Protein AF-A0A2S8B3C6-F1 (afdb_monomer)

InterPro domains:
  IPR008523 Protein of unknown function DUF805 [PF05656] (27-213)
  IPR008523 Protein of unknown function DUF805 [PTHR34980] (26-214)

pLDDT: mean 90.85, std 10.23, range [53.75, 98.44]

Secondary structure (DSSP, 8-state):
---------GGG--HHHHHHHHHHTTT---S---HHHHHHHHHHHHHHHHHHHHHHHHHHHS--HHHHHH--TT-GGGHHHHHHHHHHHHHHHHHHHHHHHHHHHHHTHHHHHHHHHHTT--GGGGGHHHHHHHHHHHHHHHHHHHHHHHHHHHHHHHHHSSS--HHHHHHHHHHHHHTSPP-HHHHHHHHHHHHHHHHHHSPPPSS-BTTBSPP-

Radius of gyration: 23.92 Å; Cα contacts (8 Å, |Δi|>4): 206; chains: 1; bounding box: 62×37×68 Å

Nearest PDB structures (foldseek):
  7uwa-assembly1_h  TM=3.347E-01  e=1.971E+00  Citrus x limon
  7xgf-assembly2_D  TM=4.106E-01  e=6.290E+00  synthetic construct
  6r1j-assembly1_D-2  TM=1.714E-01  e=4.071E+00  Aeromonas hydrophila J-1

Organism: NCBI:txid2054227

Sequence (216 aa):
MKRDSGGRSMADVSMAQIARRGVGGLFDARGRDDRMQYWLFLILVFGPLVVLQFIIQFALTIPPLDLVMATRPGVPAAGAPFLQHQFRAMVTVTYASLGLHLLGALLLLTATARRLHDRGRGGWWALALPGAVFATGLGQARRMAEMAERMPQILAEIEKKVRPDFADLLSFPAKMQASAEPDWPSVLGGLILLWLVIELVRAGTAGPNRYGPPQR

Solvent-accessible surface area (backbone atoms only — not comparable to full-atom values): 11880 Å² total; per-residue (Å²): 137,83,81,83,78,76,70,76,58,82,84,72,71,51,67,67,55,42,48,49,50,48,64,74,24,52,86,48,49,76,39,48,36,53,64,66,56,44,53,53,41,47,46,67,53,44,50,60,50,51,54,51,46,52,52,50,40,54,68,50,58,56,76,56,68,67,54,58,67,55,47,44,92,90,48,84,79,33,52,56,66,48,50,54,48,46,39,52,27,52,30,52,42,38,48,52,46,36,53,51,52,41,53,44,34,56,65,38,31,22,54,43,10,9,37,31,28,27,58,74,42,68,39,74,63,28,60,51,51,38,55,18,51,46,32,33,33,52,46,53,28,47,54,42,42,54,50,46,70,47,40,67,59,53,52,54,55,51,67,71,38,92,70,77,51,72,66,56,64,68,43,42,66,57,53,57,52,72,72,49,75,85,59,57,61,24,53,53,14,48,52,51,48,53,52,48,51,54,62,60,71,48,80,61,56,82,62,66,54,100,49,44,62,64,75,129

Foldseek 3Di:
DDPPPPPPDPVVPDLVVLCCCLVVCLPPLFAADFLVSLVSNLCVLVVVLVVVLVVLLVVQQDDDPVLVVQPDPPDLVSCPVNVLSNLVSVLVSLVVNLVSQLVSLSSCLSVLLRLCVLAVHHSVLSVLRSQLSNLQSVVVSVLSVVCSVCVVVVSVVVVVPPDDDPVNVVCVVVVSVVPDDPSVSNVVSVVSVVVSVVSSNDGGDPAADPSGGDDD

Mean predicted aligned error: 5.33 Å

Structure (mmCIF, N/CA/C/O backbone):
data_AF-A0A2S8B3C6-F1
#
_entry.id   AF-A0A2S8B3C6-F1
#
loop_
_atom_site.group_PDB
_atom_site.id
_atom_site.type_symbol
_atom_site.label_atom_id
_atom_site.label_alt_id
_atom_site.label_comp_id
_atom_site.label_asym_id
_atom_site.label_entity_id
_atom_site.label_seq_id
_atom_site.pdbx_PDB_ins_code
_atom_site.Cartn_x
_atom_site.Cartn_y
_atom_site.Cartn_z
_atom_site.occupancy
_atom_site.B_iso_or_equiv
_atom_site.auth_seq_id
_atom_site.auth_comp_id
_atom_site.auth_asym_id
_atom_site.auth_atom_id
_atom_site.pdbx_PDB_model_num
ATOM 1 N N . MET A 1 1 ? -44.508 -0.988 26.282 1.00 58.31 1 MET A N 1
ATOM 2 C CA . MET A 1 1 ? -43.068 -0.642 26.238 1.00 58.31 1 MET A CA 1
ATOM 3 C C . MET A 1 1 ? -42.684 -0.389 24.777 1.00 58.31 1 MET A C 1
ATOM 5 O O . MET A 1 1 ? -42.503 -1.340 24.028 1.00 58.31 1 MET A O 1
ATOM 9 N N . LYS A 1 2 ? -42.698 0.873 24.328 1.00 53.75 2 LYS A N 1
ATOM 10 C CA . LYS A 1 2 ? -42.379 1.273 22.943 1.00 53.75 2 LYS A CA 1
ATOM 11 C C . LYS A 1 2 ? -40.853 1.327 22.808 1.00 53.75 2 LYS A C 1
ATOM 13 O O . LYS A 1 2 ? -40.218 2.089 23.528 1.00 53.75 2 LYS A O 1
ATOM 18 N N . ARG A 1 3 ? -40.257 0.493 21.951 1.00 59.34 3 ARG A N 1
ATOM 19 C CA . ARG A 1 3 ? -38.848 0.652 21.561 1.00 59.34 3 ARG A CA 1
ATOM 20 C C . ARG A 1 3 ? -38.792 1.813 20.576 1.00 59.34 3 ARG A C 1
ATOM 22 O O . ARG A 1 3 ? -39.168 1.631 19.424 1.00 59.34 3 ARG A O 1
ATOM 29 N N . ASP A 1 4 ? -38.336 2.975 21.030 1.00 58.75 4 ASP A N 1
ATOM 30 C CA . ASP A 1 4 ? -37.852 4.022 20.132 1.00 58.75 4 ASP A CA 1
ATOM 31 C C . ASP A 1 4 ? -36.613 3.485 19.412 1.00 58.75 4 ASP A C 1
ATOM 33 O O . ASP A 1 4 ? -35.477 3.612 19.869 1.00 58.75 4 ASP A O 1
ATOM 37 N N . SER A 1 5 ? -36.828 2.829 18.274 1.00 59.41 5 SER A N 1
ATOM 38 C CA . SER A 1 5 ? -35.786 2.603 17.282 1.00 59.41 5 SER A CA 1
ATOM 39 C C . SER A 1 5 ? -35.551 3.920 16.550 1.00 59.41 5 SER A C 1
ATOM 41 O O . SER A 1 5 ? -35.908 4.064 15.381 1.00 59.41 5 SER A O 1
ATOM 43 N N . GLY A 1 6 ? -34.988 4.901 17.259 1.00 56.88 6 GLY A N 1
ATOM 44 C CA . GLY A 1 6 ? -34.380 6.082 16.658 1.00 56.88 6 GLY A CA 1
ATOM 45 C C . GLY A 1 6 ? -33.169 5.629 15.853 1.00 56.88 6 GLY A C 1
ATOM 46 O O . GLY A 1 6 ? -32.035 5.712 16.319 1.00 56.88 6 GLY A O 1
ATOM 47 N N . GLY A 1 7 ? -33.421 5.041 14.684 1.00 62.22 7 GLY A N 1
ATOM 48 C CA . GLY A 1 7 ? -32.387 4.666 13.741 1.00 62.22 7 GLY A CA 1
ATOM 49 C C . GLY A 1 7 ? -31.686 5.943 13.320 1.00 62.22 7 GLY A C 1
ATOM 50 O O . GLY A 1 7 ? -32.270 6.746 12.597 1.00 62.22 7 GLY A O 1
ATOM 51 N N . ARG A 1 8 ? -30.457 6.151 13.806 1.00 59.25 8 ARG A N 1
ATOM 52 C CA . ARG A 1 8 ? -29.588 7.190 13.256 1.00 59.25 8 ARG A CA 1
ATOM 53 C C . ARG A 1 8 ? -29.516 6.962 11.758 1.00 59.25 8 ARG A C 1
ATOM 55 O O . ARG A 1 8 ? -29.134 5.880 11.306 1.00 59.25 8 ARG A O 1
ATOM 62 N N . SER A 1 9 ? -29.926 7.979 11.014 1.00 64.69 9 SER A N 1
ATOM 63 C CA . SER A 1 9 ? -29.720 8.004 9.580 1.00 64.69 9 SER A CA 1
ATOM 64 C C . SER A 1 9 ? -28.219 7.887 9.332 1.00 64.69 9 SER A C 1
ATOM 66 O O . SER A 1 9 ? -27.422 8.536 10.010 1.00 64.69 9 SER A O 1
ATOM 68 N N . MET A 1 10 ? -27.813 7.090 8.341 1.00 61.16 10 MET A N 1
ATOM 69 C CA . MET A 1 10 ? -26.418 7.072 7.879 1.00 61.16 10 MET A CA 1
ATOM 70 C C . MET A 1 10 ? -25.910 8.475 7.488 1.00 61.16 10 MET A C 1
ATOM 72 O O . MET A 1 10 ? -24.702 8.680 7.409 1.00 61.16 10 MET A O 1
ATOM 76 N N . ALA A 1 11 ? -26.812 9.446 7.302 1.00 61.88 11 ALA A N 1
ATOM 77 C CA . ALA A 1 11 ? -26.502 10.847 7.046 1.00 61.88 11 ALA A CA 1
ATOM 78 C C . ALA A 1 11 ? -25.787 11.579 8.203 1.00 61.88 11 ALA A C 1
ATOM 80 O O . ALA A 1 11 ? -25.167 12.607 7.950 1.00 61.88 11 ALA A O 1
ATOM 81 N N . ASP A 1 12 ? -25.811 11.062 9.439 1.00 72.00 12 ASP A N 1
ATOM 82 C CA . ASP A 1 12 ? -25.193 11.744 10.592 1.00 72.00 12 ASP A CA 1
ATOM 83 C C . ASP A 1 12 ? -23.684 11.464 10.739 1.00 72.00 12 ASP A C 1
ATOM 85 O O . ASP A 1 12 ? -23.021 11.992 11.638 1.00 72.00 12 ASP A O 1
ATOM 89 N N . VAL A 1 13 ? -23.105 10.628 9.868 1.00 78.06 13 VAL A N 1
ATOM 90 C CA . VAL A 1 13 ? -21.670 10.326 9.896 1.00 78.06 13 VAL A CA 1
ATOM 91 C C . VAL A 1 13 ? -20.880 11.524 9.365 1.00 78.06 13 VAL A C 1
ATOM 93 O O . VAL A 1 13 ? -20.651 11.686 8.168 1.00 78.06 13 VAL A O 1
ATOM 96 N N . SER A 1 14 ? -20.433 12.383 10.280 1.00 89.31 14 SER A N 1
ATOM 97 C CA . SER A 1 14 ? -19.607 13.539 9.940 1.00 89.31 14 SER A CA 1
ATOM 98 C C . SER A 1 14 ? -18.179 13.117 9.580 1.00 89.31 14 SER A C 1
ATOM 100 O O . SER A 1 14 ? -17.403 12.688 10.441 1.00 89.31 14 SER A O 1
ATOM 102 N N . MET A 1 15 ? -17.778 13.334 8.324 1.00 89.62 15 MET A N 1
ATOM 103 C CA . MET A 1 15 ? -16.387 13.151 7.876 1.00 89.62 15 MET A CA 1
ATOM 104 C C . MET A 1 15 ? -15.385 13.945 8.728 1.00 89.62 15 MET A C 1
ATOM 106 O O . MET A 1 15 ? -14.280 13.473 8.986 1.00 89.62 15 MET A O 1
ATOM 110 N N . ALA A 1 16 ? -15.781 15.111 9.251 1.00 90.00 16 ALA A N 1
ATOM 111 C CA . ALA A 1 16 ? -14.946 15.913 10.143 1.00 90.00 16 ALA A CA 1
ATOM 112 C C . ALA A 1 16 ? -14.717 15.245 11.511 1.00 90.00 16 ALA A C 1
ATOM 114 O O . ALA A 1 16 ? -13.675 15.445 12.135 1.00 90.00 16 ALA A O 1
ATOM 115 N N . GLN A 1 17 ? -15.671 14.456 12.012 1.00 90.88 17 GLN A N 1
ATOM 116 C CA . GLN A 1 17 ? -15.476 13.664 13.228 1.00 90.88 17 GLN A CA 1
ATOM 117 C C . GLN A 1 17 ? -14.515 12.500 12.976 1.00 90.88 17 GLN A C 1
ATOM 119 O O . GLN A 1 17 ? -13.614 12.286 13.784 1.00 90.88 17 GLN A O 1
ATOM 124 N N . ILE A 1 18 ? -14.664 11.799 11.847 1.00 92.56 18 ILE A N 1
ATOM 125 C CA . ILE A 1 18 ? -13.766 10.703 11.452 1.00 92.56 18 ILE A CA 1
ATOM 126 C C . ILE A 1 18 ? -12.341 11.219 11.271 1.00 92.56 18 ILE A C 1
ATOM 128 O O . ILE A 1 18 ? -11.414 10.645 11.833 1.00 92.56 18 ILE A O 1
ATOM 132 N N . ALA A 1 19 ? -12.166 12.340 10.567 1.00 92.25 19 ALA A N 1
ATOM 133 C CA . ALA A 1 19 ? -10.861 12.962 10.377 1.00 92.25 19 ALA A CA 1
ATOM 134 C C . ALA A 1 19 ? -10.240 13.400 11.711 1.00 92.25 19 ALA A C 1
ATOM 136 O O . ALA A 1 19 ? -9.102 13.041 11.994 1.00 92.25 19 ALA A O 1
ATOM 137 N N . ARG A 1 20 ? -10.986 14.104 12.577 1.00 93.38 20 ARG A N 1
ATOM 138 C CA . ARG A 1 20 ? -10.479 14.524 13.897 1.00 93.38 20 ARG A CA 1
ATOM 139 C C . ARG A 1 20 ? -10.099 13.341 14.778 1.00 93.38 20 ARG A C 1
ATOM 141 O O . ARG A 1 20 ? -9.053 13.376 15.415 1.00 93.38 20 ARG A O 1
ATOM 148 N N . ARG A 1 21 ? -10.927 12.295 14.812 1.00 91.38 21 ARG A N 1
ATOM 149 C CA . ARG A 1 21 ? -10.667 11.092 15.610 1.00 91.38 21 ARG A CA 1
ATOM 150 C C . ARG A 1 21 ? -9.495 10.287 15.059 1.00 91.38 21 ARG A C 1
ATOM 152 O O . ARG A 1 21 ? -8.661 9.828 15.828 1.00 91.38 21 ARG A O 1
ATOM 159 N N . GLY A 1 22 ? -9.430 10.123 13.744 1.00 90.25 22 GLY A N 1
ATOM 160 C CA . GLY A 1 22 ? -8.365 9.396 13.073 1.00 90.25 22 GLY A CA 1
ATOM 161 C C . GLY A 1 22 ? -7.022 10.111 13.192 1.00 90.25 22 GLY A C 1
ATOM 162 O O . GLY A 1 22 ? -6.090 9.555 13.761 1.00 90.25 22 GLY A O 1
ATOM 163 N N . VAL A 1 23 ? -6.955 11.368 12.741 1.00 91.94 23 VAL A N 1
ATOM 164 C CA . VAL A 1 23 ? -5.733 12.190 12.746 1.00 91.94 23 VAL A CA 1
ATOM 165 C C . VAL A 1 23 ? -5.317 12.569 14.169 1.00 91.94 23 VAL A C 1
ATOM 167 O O . VAL A 1 23 ? -4.166 12.375 14.548 1.00 91.94 23 VAL A O 1
ATOM 170 N N . GLY A 1 24 ? -6.248 13.050 14.998 1.00 91.06 24 GLY A N 1
ATOM 171 C CA . GLY A 1 24 ? -5.964 13.389 16.398 1.00 91.06 24 GLY A CA 1
ATOM 172 C C . GLY A 1 24 ? -5.647 12.164 17.261 1.00 91.06 24 GLY A C 1
ATOM 173 O O . GLY A 1 24 ? -4.944 12.276 18.260 1.00 91.06 24 GLY A O 1
ATOM 174 N N . GLY A 1 25 ? -6.125 10.985 16.856 1.00 91.31 25 GLY A N 1
ATOM 175 C CA . GLY A 1 25 ? -5.867 9.704 17.505 1.00 91.31 25 GLY A CA 1
ATOM 176 C C . GLY A 1 25 ? -4.740 8.889 16.868 1.00 91.31 25 GLY A C 1
ATOM 177 O O . GLY A 1 25 ? -4.653 7.691 17.147 1.00 91.31 25 GLY A O 1
ATOM 178 N N . LEU A 1 26 ? -3.884 9.475 16.020 1.00 93.69 26 LEU A N 1
ATOM 179 C CA . LEU A 1 26 ? -2.771 8.754 15.376 1.00 93.69 26 LEU A CA 1
ATOM 180 C C . LEU A 1 26 ? -1.798 8.121 16.375 1.00 93.69 26 LEU A C 1
ATOM 182 O O . LEU A 1 26 ? -1.159 7.130 16.048 1.00 93.69 26 LEU A O 1
ATOM 186 N N . PHE A 1 27 ? -1.733 8.646 17.599 1.00 95.94 27 PHE A N 1
ATOM 187 C CA . PHE A 1 27 ? -0.874 8.136 18.671 1.00 95.94 27 PHE A CA 1
ATOM 188 C C . PHE A 1 27 ? -1.657 7.624 19.888 1.00 95.94 27 PHE A C 1
ATOM 190 O O . PHE A 1 27 ? -1.055 7.201 20.871 1.00 95.94 27 PHE A O 1
ATOM 197 N N . ASP A 1 28 ? -2.993 7.621 19.826 1.00 96.69 28 ASP A N 1
ATOM 198 C CA . ASP A 1 28 ? -3.846 7.113 20.901 1.00 96.69 28 ASP A CA 1
ATOM 199 C C . ASP A 1 28 ? -4.582 5.840 20.468 1.00 96.69 28 ASP A C 1
ATOM 201 O O . ASP A 1 28 ? -5.599 5.870 19.772 1.00 96.69 28 ASP A O 1
ATOM 205 N N . ALA A 1 29 ? -4.068 4.689 20.898 1.00 96.69 29 ALA A N 1
ATOM 206 C CA . ALA A 1 29 ? -4.686 3.391 20.639 1.00 96.69 29 ALA A CA 1
ATOM 207 C C . ALA A 1 29 ? -5.847 3.060 21.601 1.00 96.69 29 ALA A C 1
ATOM 209 O O . ALA A 1 29 ? -6.423 1.974 21.505 1.00 96.69 29 ALA A O 1
ATOM 210 N N . ARG A 1 30 ? -6.188 3.934 22.559 1.00 96.25 30 ARG A N 1
ATOM 211 C CA . ARG A 1 30 ? -7.231 3.655 23.556 1.00 96.25 30 ARG A CA 1
ATOM 212 C C . ARG A 1 30 ? -8.627 3.705 22.937 1.00 96.25 30 ARG A C 1
ATOM 214 O O . ARG A 1 30 ? -8.908 4.435 21.988 1.00 96.25 30 ARG A O 1
ATOM 221 N N . GLY A 1 31 ? -9.534 2.929 23.522 1.00 95.56 31 GLY A N 1
ATOM 222 C CA . GLY A 1 31 ? -10.921 2.847 23.080 1.00 95.56 31 GLY A CA 1
ATOM 223 C C . GLY A 1 31 ? -11.133 1.886 21.912 1.00 95.56 31 GLY A C 1
ATOM 224 O O . GLY A 1 31 ? -10.340 0.974 21.667 1.00 95.56 31 GLY A O 1
ATOM 225 N N . ARG A 1 32 ? -12.259 2.086 21.226 1.00 96.38 32 ARG A N 1
ATOM 226 C CA . ARG A 1 32 ? -12.795 1.218 20.172 1.00 96.38 32 ARG A CA 1
ATOM 227 C C . ARG A 1 32 ? -13.180 2.070 18.971 1.00 96.38 32 ARG A C 1
ATOM 229 O O . ARG A 1 32 ? -13.630 3.193 19.178 1.00 96.38 32 ARG A O 1
ATOM 236 N N . ASP A 1 33 ? -13.038 1.519 17.772 1.00 96.19 33 ASP A N 1
ATOM 237 C CA . ASP A 1 33 ? -13.606 2.081 16.542 1.00 96.19 33 ASP A CA 1
ATOM 238 C C . ASP A 1 33 ? -14.565 1.044 15.946 1.00 96.19 33 ASP A C 1
ATOM 240 O O . ASP A 1 33 ? -14.223 -0.141 15.808 1.00 96.19 33 ASP A O 1
ATOM 244 N N . ASP A 1 34 ? -15.782 1.476 15.613 1.00 94.69 34 ASP A N 1
ATOM 245 C CA . ASP A 1 34 ? -16.716 0.617 14.895 1.00 94.69 34 ASP A CA 1
ATOM 246 C C . ASP A 1 34 ? -16.246 0.381 13.447 1.00 94.69 34 ASP A C 1
ATOM 248 O O . ASP A 1 34 ? -15.271 0.963 12.960 1.00 94.69 34 ASP A O 1
ATOM 252 N N . ARG A 1 35 ? -16.927 -0.530 12.749 1.00 95.56 35 ARG A N 1
ATOM 253 C CA . ARG A 1 35 ? -16.559 -0.914 11.385 1.00 95.56 35 ARG A CA 1
ATOM 254 C C . ARG A 1 35 ? -16.625 0.278 10.425 1.00 95.56 35 ARG A C 1
ATOM 256 O O . ARG A 1 35 ? -15.717 0.443 9.621 1.00 95.56 35 ARG A O 1
ATOM 263 N N . MET A 1 36 ? -17.682 1.082 10.490 1.00 94.81 36 MET A N 1
ATOM 264 C CA . MET A 1 36 ? -17.893 2.192 9.561 1.00 94.81 36 MET A CA 1
ATOM 265 C C . MET A 1 36 ? -16.831 3.276 9.760 1.00 94.81 36 MET A C 1
ATOM 267 O O . MET A 1 36 ? -16.201 3.698 8.794 1.00 94.81 36 MET A O 1
ATOM 271 N N . GLN A 1 37 ? -16.575 3.665 11.012 1.00 94.38 37 GLN A N 1
ATOM 272 C CA . GLN A 1 37 ? -15.528 4.629 11.358 1.00 94.38 37 GLN A CA 1
ATOM 273 C C . GLN A 1 37 ? -14.153 4.182 10.850 1.00 94.38 37 GLN A C 1
ATOM 275 O O . GLN A 1 37 ? -13.438 4.975 10.237 1.00 94.38 37 GLN A O 1
ATOM 280 N N . TYR A 1 38 ? -13.806 2.908 11.066 1.00 96.62 38 TYR A N 1
ATOM 281 C CA . TYR A 1 38 ? -12.543 2.342 10.601 1.00 96.62 38 TYR A CA 1
ATOM 282 C C . TYR A 1 38 ? -12.410 2.400 9.075 1.00 96.62 38 TYR A C 1
ATOM 284 O O . TYR A 1 38 ? -11.411 2.915 8.580 1.00 96.62 38 TYR A O 1
ATOM 292 N N . TRP A 1 39 ? -13.406 1.919 8.320 1.00 97.38 39 TRP A N 1
ATOM 293 C CA . TRP A 1 39 ? -13.325 1.887 6.853 1.00 97.38 39 TRP A CA 1
ATOM 294 C C . TRP A 1 39 ? -13.341 3.278 6.224 1.00 97.38 39 TRP A C 1
ATOM 296 O O . TRP A 1 39 ? -12.624 3.509 5.255 1.00 97.38 39 TRP A O 1
ATOM 306 N N . LEU A 1 40 ? -14.097 4.225 6.784 1.00 96.38 40 LEU A N 1
ATOM 307 C CA . LEU A 1 40 ? -14.074 5.606 6.303 1.00 96.38 40 LEU A CA 1
ATOM 308 C C . LEU A 1 40 ? -12.727 6.278 6.581 1.00 96.38 40 LEU A C 1
ATOM 310 O O . LEU A 1 40 ? -12.219 6.994 5.721 1.00 96.38 40 LEU A O 1
ATOM 314 N N . PHE A 1 41 ? -12.110 6.012 7.737 1.00 96.62 41 PHE A N 1
ATOM 315 C CA . PHE A 1 41 ? -10.753 6.486 8.001 1.00 96.62 41 PHE A CA 1
ATOM 316 C C . PHE A 1 41 ? -9.718 5.802 7.096 1.00 96.62 41 PHE A C 1
ATOM 318 O O . PHE A 1 41 ? -8.824 6.469 6.582 1.00 96.62 41 PHE A O 1
ATOM 325 N N . LEU A 1 42 ? -9.872 4.502 6.827 1.00 97.25 42 LEU A N 1
ATOM 326 C CA . LEU A 1 42 ? -9.042 3.773 5.869 1.00 97.25 42 LEU A CA 1
ATOM 327 C C . LEU A 1 42 ? -9.107 4.410 4.481 1.00 97.25 42 LEU A C 1
ATOM 329 O O . LEU A 1 42 ? -8.061 4.659 3.894 1.00 97.25 42 LEU A O 1
ATOM 333 N N . ILE A 1 43 ? -10.303 4.727 3.980 1.00 97.69 43 ILE A N 1
ATOM 334 C CA . ILE A 1 43 ? -10.484 5.417 2.694 1.00 97.69 43 ILE A CA 1
ATOM 335 C C . ILE A 1 43 ? -9.870 6.820 2.733 1.00 97.69 43 ILE A C 1
ATOM 337 O O . ILE A 1 43 ? -9.215 7.219 1.775 1.00 97.69 43 ILE A O 1
ATOM 341 N N . LEU A 1 44 ? -10.033 7.556 3.836 1.00 97.06 44 LEU A N 1
ATOM 342 C CA . LEU A 1 44 ? -9.443 8.887 3.998 1.00 97.06 44 LEU A CA 1
ATOM 343 C C . LEU A 1 44 ? -7.906 8.859 3.927 1.00 97.06 44 LEU A C 1
ATOM 345 O O . LEU A 1 44 ? -7.309 9.797 3.408 1.00 97.06 44 LEU A O 1
ATOM 349 N N . VAL A 1 45 ? -7.273 7.793 4.425 1.00 96.50 45 VAL A N 1
ATOM 350 C CA . VAL A 1 45 ? -5.815 7.606 4.371 1.00 96.50 45 VAL A CA 1
ATOM 351 C C . VAL A 1 45 ? -5.371 7.053 3.015 1.00 96.50 45 VAL A C 1
ATOM 353 O O . VAL A 1 45 ? -4.510 7.638 2.364 1.00 96.50 45 VAL A O 1
ATOM 356 N N . PHE A 1 46 ? -5.948 5.937 2.563 1.00 96.19 46 PHE A N 1
ATOM 357 C CA . PHE A 1 46 ? -5.503 5.255 1.346 1.00 96.19 46 PHE A CA 1
ATOM 358 C C . PHE A 1 46 ? -5.957 5.940 0.060 1.00 96.19 46 PHE A C 1
ATOM 360 O O . PHE A 1 46 ? -5.234 5.872 -0.924 1.00 96.19 46 PHE A O 1
ATOM 367 N N . GLY A 1 47 ? -7.102 6.623 0.042 1.00 97.00 47 GLY A N 1
ATOM 368 C CA . GLY A 1 47 ? -7.609 7.308 -1.151 1.00 97.00 47 GLY A CA 1
ATOM 369 C C . GLY A 1 47 ? -6.589 8.291 -1.742 1.00 97.00 47 GLY A C 1
ATOM 370 O O . GLY A 1 47 ? -6.187 8.120 -2.894 1.00 97.00 47 GLY A O 1
ATOM 371 N N . PRO A 1 48 ? -6.090 9.268 -0.962 1.00 98.00 48 PRO A N 1
ATOM 372 C CA . PRO A 1 48 ? -5.041 10.179 -1.419 1.00 98.00 48 PRO A CA 1
ATOM 373 C C . PRO A 1 48 ? -3.728 9.475 -1.786 1.00 98.00 48 PRO A C 1
ATOM 375 O O . PRO A 1 48 ? -3.091 9.850 -2.769 1.00 98.00 48 PRO A O 1
ATOM 378 N N . LEU A 1 49 ? -3.327 8.439 -1.037 1.00 97.62 49 LEU A N 1
ATOM 379 C CA . LEU A 1 49 ? -2.102 7.681 -1.325 1.00 97.62 49 LEU A CA 1
ATOM 380 C C . LEU A 1 49 ? -2.193 6.910 -2.648 1.00 97.62 49 LEU A C 1
ATOM 382 O O . LEU A 1 49 ? -1.219 6.876 -3.394 1.00 97.62 49 LEU A O 1
ATOM 386 N N . VAL A 1 50 ? -3.359 6.347 -2.973 1.00 97.12 50 VAL A N 1
ATOM 387 C CA . VAL A 1 50 ? -3.623 5.677 -4.255 1.00 97.12 50 VAL A CA 1
ATOM 388 C C . VAL A 1 50 ? -3.561 6.680 -5.408 1.00 97.12 50 VAL A C 1
ATOM 390 O O . VAL A 1 50 ? -2.931 6.400 -6.425 1.00 97.12 50 VAL A O 1
ATOM 393 N N . VAL A 1 51 ? -4.143 7.875 -5.250 1.00 98.25 51 VAL A N 1
ATOM 394 C CA . VAL A 1 51 ? -4.031 8.946 -6.259 1.00 98.25 51 VAL A CA 1
ATOM 395 C C . VAL A 1 51 ? -2.569 9.340 -6.474 1.00 98.25 51 VAL A C 1
ATOM 397 O O . VAL A 1 51 ? -2.110 9.413 -7.613 1.00 98.25 51 VAL A O 1
ATOM 400 N N . LEU A 1 52 ? -1.812 9.535 -5.392 1.00 98.25 52 LEU A N 1
ATOM 401 C CA . LEU A 1 52 ? -0.385 9.843 -5.467 1.00 98.25 52 LEU A CA 1
ATOM 402 C C . LEU A 1 52 ? 0.410 8.721 -6.154 1.00 98.25 52 LEU A C 1
ATOM 404 O O . LEU A 1 52 ? 1.273 9.001 -6.984 1.00 98.25 52 LEU A O 1
ATOM 408 N N . GLN A 1 53 ? 0.095 7.458 -5.862 1.00 97.75 53 GLN A N 1
ATOM 409 C CA . GLN A 1 53 ? 0.707 6.309 -6.524 1.00 97.75 53 GLN A CA 1
ATOM 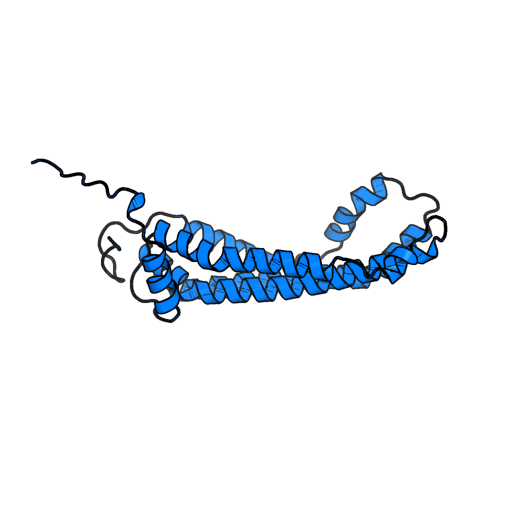410 C C . GLN A 1 53 ? 0.461 6.330 -8.039 1.00 97.75 53 GLN A C 1
ATOM 412 O O . GLN A 1 53 ? 1.405 6.115 -8.798 1.00 97.75 53 GLN A O 1
ATOM 417 N N . PHE A 1 54 ? -0.764 6.622 -8.492 1.00 97.69 54 PHE A N 1
ATOM 418 C CA . PHE A 1 54 ? -1.065 6.737 -9.924 1.00 97.69 54 PHE A CA 1
ATOM 419 C C . PHE A 1 54 ? -0.278 7.863 -10.597 1.00 97.69 54 PHE A C 1
ATOM 421 O O . PHE A 1 54 ? 0.218 7.676 -11.707 1.00 97.69 54 PHE A O 1
ATOM 428 N N . ILE A 1 55 ? -0.111 9.004 -9.921 1.00 98.19 55 ILE A N 1
ATOM 429 C CA . ILE A 1 55 ? 0.701 10.120 -10.426 1.00 98.19 55 ILE A CA 1
ATOM 430 C C . ILE A 1 55 ? 2.163 9.689 -10.586 1.00 98.19 55 ILE A C 1
ATOM 432 O O . ILE A 1 55 ? 2.749 9.913 -11.643 1.00 98.19 55 ILE A O 1
ATOM 436 N N . ILE A 1 56 ? 2.743 9.039 -9.570 1.00 97.88 56 ILE A N 1
ATOM 437 C CA . ILE A 1 56 ? 4.124 8.534 -9.620 1.00 97.88 56 ILE A CA 1
ATOM 438 C C . ILE A 1 56 ? 4.285 7.514 -10.746 1.00 97.88 56 ILE A C 1
ATOM 440 O O . ILE A 1 56 ? 5.246 7.591 -11.507 1.00 97.88 56 ILE A O 1
ATOM 444 N N . GLN A 1 57 ? 3.345 6.575 -10.870 1.00 96.88 57 GLN A N 1
ATOM 445 C CA . GLN A 1 57 ? 3.366 5.579 -11.934 1.00 96.88 57 GLN A CA 1
ATOM 446 C C . GLN A 1 57 ? 3.361 6.258 -13.303 1.00 96.88 57 GLN A C 1
ATOM 448 O O . GLN A 1 57 ? 4.274 6.025 -14.084 1.00 96.88 57 GLN A O 1
ATOM 453 N N . PHE A 1 58 ? 2.400 7.147 -13.558 1.00 96.56 58 PHE A N 1
ATOM 454 C CA . PHE A 1 58 ? 2.293 7.864 -14.826 1.00 96.56 58 PHE A CA 1
ATOM 455 C C . PHE A 1 58 ? 3.561 8.667 -15.144 1.00 96.56 58 PHE A C 1
ATOM 457 O O . PHE A 1 58 ? 4.104 8.547 -16.239 1.00 96.56 58 PHE A O 1
ATOM 464 N N . ALA A 1 59 ? 4.073 9.427 -14.173 1.00 96.81 59 ALA A N 1
ATOM 465 C CA . ALA A 1 59 ? 5.258 10.262 -14.347 1.00 96.81 59 ALA A CA 1
ATOM 466 C C . ALA A 1 59 ? 6.526 9.455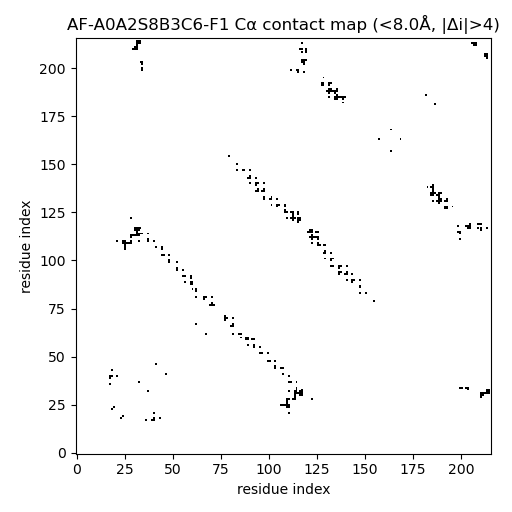 -14.663 1.00 96.81 59 ALA A C 1
ATOM 468 O O . ALA A 1 59 ? 7.370 9.926 -15.419 1.00 96.81 59 ALA A O 1
ATOM 469 N N . LEU A 1 60 ? 6.669 8.258 -14.089 1.00 96.00 60 LEU A N 1
ATOM 470 C CA . LEU A 1 60 ? 7.863 7.433 -14.266 1.00 96.00 60 LEU A CA 1
ATOM 471 C C . LEU A 1 60 ? 7.779 6.505 -15.477 1.00 96.00 60 LEU A C 1
ATOM 473 O O . LEU A 1 60 ? 8.815 6.167 -16.035 1.00 96.00 60 LEU A O 1
ATOM 477 N N . THR A 1 61 ? 6.580 6.076 -15.882 1.00 93.00 61 THR A N 1
ATOM 478 C CA . THR A 1 61 ? 6.418 5.143 -17.010 1.00 93.00 61 THR A CA 1
ATOM 479 C C . THR A 1 61 ? 6.369 5.829 -18.368 1.00 93.00 61 THR A C 1
ATOM 481 O O . THR A 1 61 ? 6.494 5.145 -19.380 1.00 93.00 61 THR A O 1
ATOM 484 N N . ILE A 1 62 ? 6.160 7.151 -18.417 1.00 94.25 62 ILE A N 1
ATOM 485 C CA . ILE A 1 62 ? 6.216 7.887 -19.681 1.00 94.25 62 ILE A CA 1
ATOM 486 C C . ILE A 1 62 ? 7.675 7.961 -20.139 1.00 94.25 62 ILE A C 1
ATOM 488 O O . ILE A 1 62 ? 8.486 8.616 -19.482 1.00 94.25 62 ILE A O 1
ATOM 492 N N . PRO A 1 63 ? 8.012 7.329 -21.275 1.00 92.25 63 PRO A N 1
ATOM 493 C CA . PRO A 1 63 ? 9.350 7.408 -21.825 1.00 92.25 63 PRO A CA 1
ATOM 494 C C . PRO A 1 63 ? 9.632 8.841 -22.295 1.00 92.25 63 PRO A C 1
ATOM 496 O O . PRO A 1 63 ? 8.733 9.511 -22.817 1.00 92.25 63 PRO A O 1
ATOM 499 N N . PRO A 1 64 ? 10.875 9.325 -22.156 1.00 94.00 64 PRO A N 1
ATOM 500 C CA . PRO A 1 64 ? 11.240 10.633 -22.668 1.00 94.00 64 PRO A CA 1
ATOM 501 C C . PRO A 1 64 ? 11.165 10.649 -24.208 1.00 94.00 64 PRO A C 1
ATOM 503 O O . PRO A 1 64 ? 11.295 9.620 -24.880 1.00 94.00 64 PRO A O 1
ATOM 506 N N . LEU A 1 65 ? 10.870 11.826 -24.775 1.00 92.06 65 LEU A N 1
ATOM 507 C CA . LEU A 1 65 ? 10.524 11.982 -26.195 1.00 92.06 65 LEU A CA 1
ATOM 508 C C . LEU A 1 65 ? 11.657 11.551 -27.136 1.00 92.06 65 LEU A C 1
ATOM 510 O O . LEU A 1 65 ? 11.396 11.028 -28.213 1.00 92.06 65 LEU A O 1
ATOM 514 N N . ASP A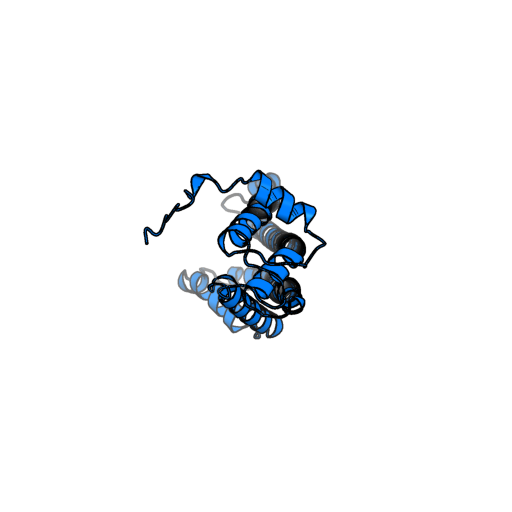 1 66 ? 12.905 11.747 -26.730 1.00 91.38 66 ASP A N 1
ATOM 515 C CA . ASP A 1 66 ? 14.098 11.293 -27.444 1.00 91.38 66 ASP A CA 1
ATOM 516 C C . ASP A 1 66 ? 14.121 9.767 -27.615 1.00 91.38 66 ASP A C 1
ATOM 518 O O . ASP A 1 66 ? 14.364 9.277 -28.717 1.00 91.38 66 ASP A O 1
ATOM 522 N N . LEU A 1 67 ? 13.780 9.021 -26.562 1.00 89.81 67 LEU A N 1
ATOM 523 C CA . LEU A 1 67 ? 13.699 7.562 -26.572 1.00 89.81 67 LEU A CA 1
ATOM 524 C C . LEU A 1 67 ? 12.588 7.073 -27.508 1.00 89.81 67 LEU A C 1
ATOM 526 O O . LEU A 1 67 ? 12.789 6.140 -28.284 1.00 89.81 67 LEU A O 1
ATOM 530 N N . VAL A 1 68 ? 11.432 7.744 -27.484 1.00 89.81 68 VAL A N 1
ATOM 531 C CA . VAL A 1 68 ? 10.320 7.465 -28.407 1.00 89.81 68 VAL A CA 1
ATOM 532 C C . VAL A 1 68 ? 10.746 7.738 -29.852 1.00 89.81 68 VAL A C 1
ATOM 534 O O . VAL A 1 68 ? 10.557 6.905 -30.737 1.00 89.81 68 VAL A O 1
ATOM 537 N N . MET A 1 69 ? 11.379 8.882 -30.106 1.00 88.06 69 MET A N 1
ATOM 538 C CA . MET A 1 69 ? 11.848 9.262 -31.442 1.00 88.06 69 MET A CA 1
ATOM 539 C C . MET A 1 69 ? 12.984 8.377 -31.956 1.00 88.06 69 MET A C 1
ATOM 541 O O . MET A 1 69 ? 13.145 8.268 -33.173 1.00 88.06 69 MET A O 1
ATOM 545 N N . ALA A 1 70 ? 13.748 7.747 -31.061 1.00 85.81 70 ALA A N 1
ATOM 546 C CA . ALA A 1 70 ? 14.757 6.757 -31.407 1.00 85.81 70 ALA A CA 1
ATOM 547 C C . ALA A 1 70 ? 14.127 5.430 -31.863 1.00 85.81 70 ALA A C 1
ATOM 549 O O . ALA A 1 70 ? 14.662 4.799 -32.771 1.00 85.81 70 ALA A O 1
ATOM 550 N N . THR A 1 71 ? 12.962 5.041 -31.325 1.00 83.56 71 THR A N 1
ATOM 551 C CA . THR A 1 71 ? 12.224 3.800 -31.665 1.00 83.56 71 THR A CA 1
ATOM 552 C C . THR A 1 71 ? 11.504 3.815 -33.024 1.00 83.56 71 THR A C 1
ATOM 554 O O . THR A 1 71 ? 10.382 3.325 -33.155 1.00 83.56 71 THR A O 1
ATOM 557 N N . ARG A 1 72 ? 12.124 4.370 -34.073 1.00 78.94 72 ARG A N 1
ATOM 558 C CA . ARG A 1 72 ? 11.503 4.426 -35.407 1.00 78.94 72 ARG A CA 1
ATOM 559 C C . ARG A 1 72 ? 11.295 3.021 -35.993 1.00 78.94 72 ARG A C 1
ATOM 561 O O . ARG A 1 72 ? 12.181 2.170 -35.863 1.00 78.94 72 ARG A O 1
ATOM 568 N N . PRO A 1 73 ? 10.171 2.783 -36.695 1.00 72.75 73 PRO A N 1
ATOM 569 C CA . PRO A 1 73 ? 9.946 1.534 -37.416 1.00 72.75 73 PRO A CA 1
ATOM 570 C C . PRO A 1 73 ? 11.112 1.235 -38.370 1.00 72.75 73 PRO A C 1
ATOM 572 O O . PRO A 1 73 ? 11.513 2.103 -39.143 1.00 72.75 73 PRO A O 1
ATOM 575 N N . GLY A 1 74 ? 11.651 0.013 -38.321 1.00 70.44 74 GLY A N 1
ATOM 576 C CA . GLY A 1 74 ? 12.708 -0.448 -39.234 1.00 70.44 74 GLY A CA 1
ATOM 577 C C . GLY A 1 74 ? 14.135 -0.455 -38.674 1.00 70.44 74 GLY A C 1
ATOM 578 O O . GLY A 1 74 ? 15.036 -0.902 -39.377 1.00 70.44 74 GLY A O 1
ATOM 579 N N . VAL A 1 75 ? 14.355 -0.032 -37.421 1.00 70.12 75 VAL A N 1
ATOM 580 C CA . VAL A 1 75 ? 15.657 -0.160 -36.737 1.00 70.12 75 VAL A CA 1
ATOM 581 C C . VAL A 1 75 ? 15.523 -1.136 -35.557 1.00 70.12 75 VAL A C 1
ATOM 583 O O . VAL A 1 75 ? 15.098 -0.725 -34.477 1.00 70.12 75 VAL A O 1
ATOM 586 N N . PRO A 1 76 ? 15.880 -2.426 -35.722 1.00 61.81 76 PRO A N 1
ATOM 587 C CA . PRO A 1 76 ? 15.713 -3.454 -34.685 1.00 61.81 76 PRO A CA 1
ATOM 588 C C . PRO A 1 76 ? 16.388 -3.103 -33.349 1.00 61.81 76 PRO A C 1
ATOM 590 O O . PRO A 1 76 ? 15.850 -3.385 -32.282 1.00 61.81 76 PRO A O 1
ATOM 593 N N . ALA A 1 77 ? 17.530 -2.410 -33.403 1.00 65.94 77 ALA A N 1
ATOM 594 C CA . ALA A 1 77 ? 18.319 -2.030 -32.231 1.00 65.94 77 ALA A CA 1
ATOM 595 C C . ALA A 1 77 ? 17.686 -0.916 -31.370 1.00 65.94 77 ALA A C 1
ATOM 597 O O . ALA A 1 77 ? 18.122 -0.686 -30.242 1.00 65.94 77 ALA A O 1
ATOM 598 N N . ALA A 1 78 ? 16.659 -0.218 -31.863 1.00 69.88 78 ALA A N 1
ATOM 599 C CA . ALA A 1 78 ? 16.100 0.934 -31.164 1.00 69.88 78 ALA A CA 1
ATOM 600 C C . ALA A 1 78 ? 15.163 0.571 -29.996 1.00 69.88 78 ALA A C 1
ATOM 602 O O . ALA A 1 78 ? 14.914 1.406 -29.128 1.00 69.88 78 ALA A O 1
ATOM 603 N N . GLY A 1 79 ? 14.655 -0.666 -29.938 1.00 81.44 79 GLY A N 1
ATOM 604 C CA . GLY A 1 79 ? 13.708 -1.097 -28.902 1.00 81.44 79 GLY A CA 1
ATOM 605 C C . GLY A 1 79 ? 14.339 -1.406 -27.539 1.00 81.44 79 GLY A C 1
ATOM 606 O O . GLY A 1 79 ? 13.667 -1.296 -26.513 1.00 81.44 79 GLY A O 1
ATOM 607 N N . ALA A 1 80 ? 15.625 -1.768 -27.494 1.00 84.75 80 ALA A N 1
ATOM 608 C CA . ALA A 1 80 ? 16.270 -2.200 -26.252 1.00 84.75 80 ALA A CA 1
ATOM 609 C C . ALA A 1 80 ? 16.392 -1.077 -25.197 1.00 84.75 80 ALA A C 1
ATOM 611 O O . ALA A 1 80 ? 15.973 -1.308 -24.059 1.00 84.75 80 ALA A O 1
ATOM 612 N N . PRO A 1 81 ? 16.851 0.150 -25.533 1.00 87.94 81 PRO A N 1
ATOM 613 C CA . PRO A 1 81 ? 16.873 1.265 -24.579 1.00 87.94 81 PRO A CA 1
ATOM 614 C C . PRO A 1 81 ? 15.479 1.632 -24.056 1.00 87.94 81 PRO A C 1
ATOM 616 O O . PRO A 1 81 ? 15.319 1.955 -22.879 1.00 87.94 81 PRO A O 1
ATOM 619 N N . PHE A 1 82 ? 14.459 1.530 -24.915 1.00 89.69 82 PHE A N 1
ATOM 620 C CA . PHE A 1 82 ? 13.063 1.753 -24.545 1.00 89.69 82 PHE A CA 1
ATOM 621 C C . PHE A 1 82 ? 12.576 0.766 -23.489 1.00 89.69 82 PHE A C 1
ATOM 623 O O . PHE A 1 82 ? 12.048 1.163 -22.448 1.00 89.69 82 PHE A O 1
ATOM 630 N N . LEU A 1 83 ? 12.792 -0.525 -23.731 1.00 89.12 83 LEU A N 1
ATOM 631 C CA . LEU A 1 83 ? 12.414 -1.564 -22.782 1.00 89.12 83 LEU A CA 1
ATOM 632 C C . LEU A 1 83 ? 13.203 -1.423 -21.479 1.00 89.12 83 LEU A C 1
ATOM 634 O O . LEU A 1 83 ? 12.608 -1.454 -20.407 1.00 89.12 83 LEU A O 1
ATOM 638 N N . GLN A 1 84 ? 14.513 -1.176 -21.548 1.00 90.06 84 GLN A N 1
ATOM 639 C CA . GLN A 1 84 ? 15.339 -0.958 -20.360 1.00 90.06 84 GLN A CA 1
ATOM 640 C C . GLN A 1 84 ? 14.824 0.208 -19.501 1.00 90.06 84 GLN A C 1
ATOM 642 O O . GLN A 1 84 ? 14.747 0.080 -18.276 1.00 90.06 84 GLN A O 1
ATOM 647 N N . HIS A 1 85 ? 14.436 1.323 -20.127 1.00 92.75 85 HIS A N 1
ATOM 648 C CA . HIS A 1 85 ? 13.820 2.451 -19.432 1.00 92.75 85 HIS A CA 1
ATOM 649 C C . HIS A 1 85 ? 12.515 2.040 -18.738 1.00 92.75 85 HIS A C 1
ATOM 651 O O . HIS A 1 85 ? 12.361 2.299 -17.544 1.00 92.75 85 HIS A O 1
ATOM 657 N N . GLN A 1 86 ? 11.619 1.344 -19.445 1.00 93.19 86 GLN A N 1
ATOM 658 C CA . GLN A 1 86 ? 10.357 0.860 -18.879 1.00 93.19 86 GLN A CA 1
ATOM 659 C C . GLN A 1 86 ? 10.569 -0.057 -17.668 1.00 93.19 86 GLN A C 1
ATOM 661 O O . GLN A 1 86 ? 9.966 0.170 -16.622 1.00 93.19 86 GLN A O 1
ATOM 666 N N . PHE A 1 87 ? 11.461 -1.047 -17.751 1.00 92.94 87 PHE A N 1
ATOM 667 C CA . PHE A 1 87 ? 11.735 -1.938 -16.617 1.00 92.94 87 PHE A CA 1
ATOM 668 C C . PHE A 1 87 ? 12.330 -1.187 -15.426 1.00 92.94 87 PHE A C 1
ATOM 670 O O . PHE A 1 87 ? 11.897 -1.390 -14.291 1.00 92.94 87 PHE A O 1
ATOM 677 N N . ARG A 1 88 ? 13.276 -0.270 -15.665 1.00 94.75 88 ARG A N 1
ATOM 678 C CA . ARG A 1 88 ? 13.842 0.561 -14.595 1.00 94.75 88 ARG A CA 1
ATOM 679 C C . ARG A 1 88 ? 12.763 1.410 -13.923 1.00 94.75 88 ARG A C 1
ATOM 681 O O . ARG A 1 88 ? 12.710 1.452 -12.695 1.00 94.75 88 ARG A O 1
ATOM 688 N N . ALA A 1 89 ? 11.886 2.031 -14.709 1.00 95.81 89 ALA A N 1
ATOM 689 C CA . ALA A 1 89 ? 10.747 2.778 -14.197 1.00 95.81 89 ALA A CA 1
ATOM 690 C C . ALA A 1 89 ? 9.815 1.891 -13.360 1.00 95.81 89 ALA A C 1
ATOM 692 O O . ALA A 1 89 ? 9.456 2.273 -12.249 1.00 95.81 89 ALA A O 1
ATOM 693 N N . MET A 1 90 ? 9.480 0.684 -13.828 1.00 96.00 90 MET A N 1
ATOM 694 C CA . MET A 1 90 ? 8.648 -0.270 -13.083 1.00 96.00 90 MET A CA 1
ATOM 695 C C . MET A 1 90 ? 9.267 -0.667 -11.736 1.00 96.00 90 MET A C 1
ATOM 697 O O . MET A 1 90 ? 8.554 -0.730 -10.730 1.00 96.00 90 MET A O 1
ATOM 701 N N . VAL A 1 91 ? 10.584 -0.892 -11.682 1.00 96.81 91 VAL A N 1
ATOM 702 C CA . VAL A 1 91 ? 11.303 -1.146 -10.422 1.00 96.81 91 VAL A CA 1
ATOM 703 C C . VAL A 1 91 ? 11.154 0.049 -9.482 1.00 96.81 91 VAL A C 1
ATOM 705 O O . VAL A 1 91 ? 10.722 -0.119 -8.340 1.00 96.81 91 VAL A O 1
ATOM 708 N N . THR A 1 92 ? 11.439 1.264 -9.960 1.00 97.44 92 THR A N 1
ATOM 709 C CA . THR A 1 92 ? 11.311 2.490 -9.157 1.00 97.44 92 THR A CA 1
ATOM 710 C C . THR A 1 92 ? 9.882 2.700 -8.652 1.00 97.44 92 THR A C 1
ATOM 712 O O . THR A 1 92 ? 9.693 2.958 -7.463 1.00 97.44 92 THR A O 1
ATOM 715 N N . VAL A 1 93 ? 8.872 2.524 -9.509 1.00 97.62 93 VAL A N 1
ATOM 716 C CA . VAL A 1 93 ? 7.449 2.607 -9.141 1.00 97.62 93 VAL A CA 1
ATOM 717 C C . VAL A 1 93 ? 7.100 1.583 -8.064 1.00 97.62 93 VAL A C 1
ATOM 719 O O . VAL A 1 93 ? 6.384 1.911 -7.122 1.00 97.62 93 VAL A O 1
ATOM 722 N N . THR A 1 94 ? 7.624 0.359 -8.155 1.00 97.50 94 THR A N 1
ATOM 723 C CA . THR A 1 94 ? 7.332 -0.697 -7.174 1.00 97.50 94 THR A CA 1
ATOM 724 C C . THR A 1 94 ? 7.912 -0.363 -5.796 1.00 97.50 94 THR A C 1
ATOM 726 O O . THR A 1 94 ? 7.210 -0.496 -4.793 1.00 97.50 94 THR A O 1
ATOM 729 N N . TYR A 1 95 ? 9.145 0.149 -5.723 1.00 98.00 95 TYR A N 1
ATOM 730 C CA . TYR A 1 95 ? 9.735 0.610 -4.457 1.00 98.00 95 TYR A CA 1
ATOM 731 C C . TYR A 1 95 ? 9.034 1.852 -3.891 1.00 98.00 95 TYR A C 1
ATOM 733 O O . TYR A 1 95 ? 8.787 1.922 -2.686 1.00 98.00 95 TYR A O 1
ATOM 741 N N . ALA A 1 96 ? 8.666 2.813 -4.742 1.00 97.81 96 ALA A N 1
ATOM 742 C CA . ALA A 1 96 ? 7.890 3.977 -4.319 1.00 97.81 96 ALA A CA 1
ATOM 743 C C . ALA A 1 96 ? 6.517 3.559 -3.767 1.00 97.81 96 ALA A C 1
ATOM 745 O O . ALA A 1 96 ? 6.094 4.033 -2.712 1.00 97.81 96 ALA A O 1
ATOM 746 N N . SER A 1 97 ? 5.857 2.611 -4.437 1.00 97.81 97 SER A N 1
ATOM 747 C CA . SER A 1 97 ? 4.594 2.026 -3.993 1.00 97.81 97 SER A CA 1
ATOM 748 C C . SER A 1 97 ? 4.740 1.340 -2.633 1.00 97.81 97 SER A C 1
ATOM 750 O O . SER A 1 97 ? 3.945 1.623 -1.739 1.00 97.81 97 SER A O 1
ATOM 752 N N . LEU A 1 98 ? 5.784 0.529 -2.415 1.00 98.06 98 LEU A N 1
ATOM 753 C CA . LEU A 1 98 ? 6.085 -0.044 -1.095 1.00 98.06 98 LEU A CA 1
ATOM 754 C C . LEU A 1 98 ? 6.178 1.050 -0.017 1.00 98.06 98 LEU A C 1
ATOM 756 O O . LEU A 1 98 ? 5.541 0.930 1.028 1.00 98.06 98 LEU A O 1
ATOM 760 N N . GLY A 1 99 ? 6.910 2.136 -0.282 1.00 98.19 99 GLY A N 1
ATOM 761 C CA . GLY A 1 99 ? 7.021 3.268 0.643 1.00 98.19 99 GLY A CA 1
ATOM 762 C C . GLY A 1 99 ? 5.669 3.901 0.993 1.00 98.19 99 GLY A C 1
ATOM 763 O O . GLY A 1 99 ? 5.375 4.118 2.170 1.00 98.19 99 GLY A O 1
ATOM 764 N N . LEU A 1 100 ? 4.812 4.137 -0.007 1.00 98.25 100 LEU A N 1
ATOM 765 C CA . LEU A 1 100 ? 3.467 4.688 0.202 1.00 98.25 100 LEU A CA 1
ATOM 766 C C 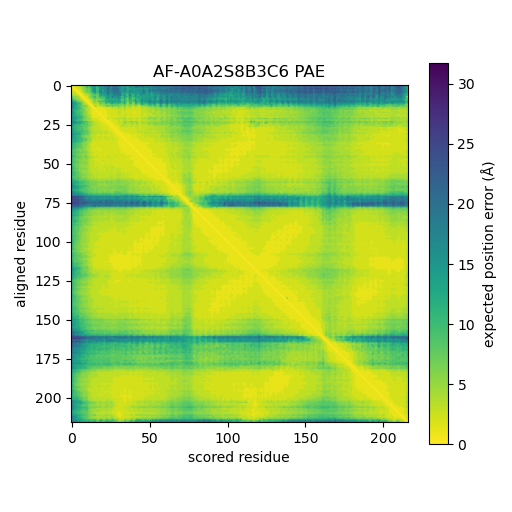. LEU A 1 100 ? 2.558 3.743 0.997 1.00 98.25 100 LEU A C 1
ATOM 768 O O . LEU A 1 100 ? 1.843 4.190 1.894 1.00 98.25 100 LEU A O 1
ATOM 772 N N . HIS A 1 101 ? 2.598 2.440 0.714 1.00 98.19 101 HIS A N 1
ATOM 773 C CA . HIS A 1 101 ? 1.802 1.455 1.447 1.00 98.19 101 HIS A CA 1
ATOM 774 C C . HIS A 1 101 ? 2.255 1.335 2.906 1.00 98.19 101 HIS A C 1
ATOM 776 O O . HIS A 1 101 ? 1.410 1.231 3.796 1.00 98.19 101 HIS A O 1
ATOM 782 N N . LEU A 1 102 ? 3.564 1.398 3.174 1.00 98.38 102 LEU A N 1
ATOM 783 C CA . LEU A 1 102 ? 4.096 1.436 4.539 1.00 98.38 102 LEU A CA 1
ATOM 784 C C . LEU A 1 102 ? 3.648 2.690 5.281 1.00 98.38 102 LEU A C 1
ATOM 786 O O . LEU A 1 102 ? 3.209 2.593 6.425 1.00 98.38 102 LEU A O 1
ATOM 790 N N . LEU A 1 103 ? 3.701 3.852 4.627 1.00 98.25 103 LEU A N 1
ATOM 791 C CA . LEU A 1 103 ? 3.189 5.093 5.196 1.00 98.25 103 LEU A CA 1
ATOM 792 C C . LEU A 1 103 ? 1.702 4.959 5.558 1.00 98.25 103 LEU A C 1
ATOM 794 O O . LEU A 1 103 ? 1.319 5.258 6.687 1.00 98.25 103 LEU A O 1
ATOM 798 N N . GLY A 1 104 ? 0.875 4.441 4.645 1.00 98.06 104 GLY A N 1
ATOM 799 C CA . GLY A 1 104 ? -0.544 4.182 4.904 1.00 98.06 104 GLY A CA 1
ATOM 800 C C . GLY A 1 104 ? -0.774 3.208 6.065 1.00 98.06 104 GLY A C 1
ATOM 801 O O . GLY A 1 104 ? -1.586 3.477 6.950 1.00 98.06 104 GLY A O 1
ATOM 802 N N . ALA A 1 105 ? -0.020 2.108 6.117 1.00 98.12 105 ALA A N 1
ATOM 803 C CA . ALA A 1 105 ? -0.087 1.128 7.200 1.00 98.12 105 ALA A CA 1
ATOM 804 C C . ALA A 1 105 ? 0.270 1.733 8.568 1.00 98.12 105 ALA A C 1
ATOM 806 O O . ALA A 1 105 ? -0.398 1.441 9.562 1.00 98.12 105 ALA A O 1
ATOM 807 N N . LEU A 1 106 ? 1.286 2.601 8.620 1.00 97.69 106 LEU A N 1
ATOM 808 C CA . LEU A 1 106 ? 1.682 3.313 9.836 1.00 97.69 106 LEU A CA 1
ATOM 809 C C . LEU A 1 106 ? 0.607 4.311 10.282 1.00 97.69 106 LEU A C 1
ATOM 811 O O . LEU A 1 106 ? 0.261 4.345 11.462 1.00 97.69 106 LEU A O 1
ATOM 815 N N . LEU A 1 107 ? 0.017 5.062 9.348 1.00 97.38 107 LEU A N 1
ATOM 816 C CA . LEU A 1 107 ? -1.082 5.992 9.637 1.00 97.38 107 LEU A CA 1
ATOM 817 C C . LEU A 1 1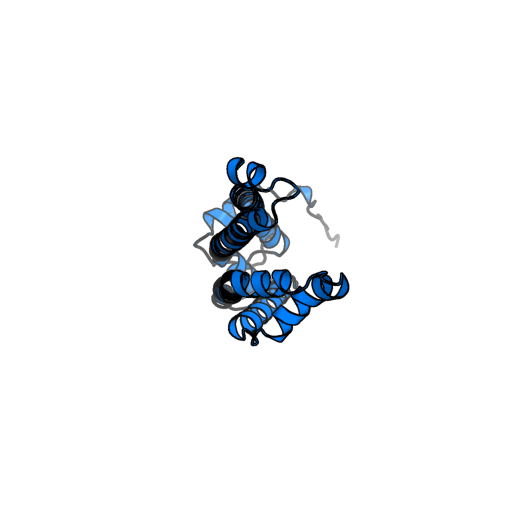07 ? -2.350 5.276 10.134 1.00 97.38 107 LEU A C 1
ATOM 819 O O . LEU A 1 107 ? -3.127 5.844 10.899 1.00 97.38 107 LEU A O 1
ATOM 823 N N . LEU A 1 108 ? -2.564 4.017 9.745 1.00 97.81 108 LEU A N 1
ATOM 824 C CA . LEU A 1 108 ? -3.685 3.204 10.224 1.00 97.81 108 LEU A CA 1
ATOM 825 C C . LEU A 1 108 ? -3.392 2.403 11.489 1.00 97.81 108 LEU A C 1
ATOM 827 O O . LEU A 1 108 ? -4.285 1.692 11.958 1.00 97.81 108 LEU A O 1
ATOM 831 N N . LEU A 1 109 ? -2.189 2.478 12.055 1.00 97.81 109 LEU A N 1
ATOM 832 C CA . LEU A 1 109 ? -1.775 1.562 13.114 1.00 97.81 109 LEU A CA 1
ATOM 833 C C . LEU A 1 109 ? -2.683 1.655 14.352 1.00 97.81 109 LEU A C 1
ATOM 835 O O . LEU A 1 109 ? -3.206 0.640 14.820 1.00 97.81 109 LEU A O 1
ATOM 839 N N . THR A 1 110 ? -2.950 2.864 14.850 1.00 98.19 110 THR A N 1
ATOM 840 C CA . THR A 1 110 ? -3.817 3.057 16.025 1.00 98.19 110 THR A CA 1
ATOM 841 C C . THR A 1 110 ? -5.288 2.805 15.725 1.00 98.19 110 THR A C 1
ATOM 843 O O . THR A 1 110 ? -5.975 2.210 16.553 1.00 98.19 110 THR A O 1
ATOM 846 N N . ALA A 1 111 ? -5.776 3.174 14.538 1.00 98.00 111 ALA A N 1
ATOM 847 C CA . ALA A 1 111 ? -7.141 2.857 14.111 1.00 98.00 111 ALA A CA 1
ATOM 848 C C . ALA A 1 111 ? -7.361 1.338 14.012 1.00 98.00 111 ALA A C 1
ATOM 850 O O . ALA A 1 111 ? -8.379 0.818 14.465 1.00 98.00 111 ALA A O 1
ATOM 851 N N . THR A 1 112 ? -6.371 0.607 13.500 1.00 98.44 112 THR A N 1
ATOM 852 C CA . THR A 1 112 ? -6.367 -0.862 13.448 1.00 98.44 112 THR A CA 1
ATOM 853 C C . THR A 1 112 ? -6.351 -1.450 14.858 1.00 98.44 112 THR A C 1
ATOM 855 O O . THR A 1 112 ? -7.128 -2.358 15.149 1.00 98.44 112 THR A O 1
ATOM 858 N N . ALA A 1 113 ? -5.554 -0.893 15.777 1.00 98.44 113 ALA A N 1
ATOM 859 C CA . ALA A 1 113 ? -5.561 -1.303 17.182 1.00 98.44 113 ALA A CA 1
ATOM 860 C C . ALA A 1 113 ? -6.938 -1.092 17.840 1.00 98.44 113 ALA A C 1
ATOM 862 O O . ALA A 1 113 ? -7.463 -2.017 18.460 1.00 98.44 113 ALA A O 1
ATOM 863 N N . ARG A 1 114 ? -7.576 0.072 17.645 1.00 98.06 114 ARG A N 1
ATOM 864 C CA . ARG A 1 114 ? -8.931 0.362 18.155 1.00 98.06 114 ARG A CA 1
ATOM 865 C C . ARG A 1 114 ? -10.005 -0.522 17.515 1.00 98.06 114 ARG A C 1
ATOM 867 O O . ARG A 1 114 ? -10.938 -0.946 18.201 1.00 98.06 114 ARG A O 1
ATOM 874 N N . ARG A 1 115 ? -9.873 -0.865 16.231 1.00 97.94 115 ARG A N 1
ATOM 875 C CA . ARG A 1 115 ? -10.753 -1.835 15.558 1.00 97.94 115 ARG A CA 1
ATOM 876 C C . ARG A 1 115 ? -10.595 -3.239 16.152 1.00 97.94 115 ARG A C 1
ATOM 878 O O . ARG A 1 115 ? -11.585 -3.924 16.391 1.00 97.94 115 ARG A O 1
ATOM 885 N N . LEU A 1 116 ? -9.370 -3.659 16.455 1.00 98.25 116 LEU A N 1
ATOM 886 C CA . LEU A 1 116 ? -9.096 -4.934 17.126 1.00 98.25 116 LEU A CA 1
ATOM 887 C C . LEU A 1 116 ? -9.600 -4.945 18.580 1.00 98.25 116 LEU A C 1
ATOM 889 O O . LEU A 1 116 ? -10.150 -5.951 19.033 1.00 98.25 116 LEU A O 1
ATOM 893 N N . HIS A 1 117 ? -9.506 -3.822 19.295 1.00 98.31 117 HIS A N 1
ATOM 894 C CA . HIS A 1 117 ? -10.117 -3.652 20.615 1.00 98.31 117 HIS A CA 1
ATOM 895 C C . HIS A 1 117 ? -11.636 -3.826 20.575 1.00 98.31 117 HIS A C 1
ATOM 897 O O . HIS A 1 117 ? -12.208 -4.452 21.468 1.00 98.31 117 HIS A O 1
ATOM 903 N N . ASP A 1 118 ? -12.300 -3.350 19.519 1.00 97.81 118 ASP A N 1
ATOM 904 C CA . ASP A 1 118 ? -13.736 -3.569 19.322 1.00 97.81 118 ASP A CA 1
ATOM 905 C C . ASP A 1 118 ? -14.100 -5.059 19.202 1.00 97.81 118 ASP A C 1
ATOM 907 O O . ASP A 1 118 ? -15.216 -5.458 19.515 1.00 97.81 118 ASP A O 1
ATOM 911 N N . ARG A 1 119 ? -13.140 -5.908 18.827 1.00 96.81 119 ARG A N 1
ATOM 912 C CA . ARG A 1 119 ? -13.261 -7.372 18.752 1.00 96.81 119 ARG A CA 1
ATOM 913 C C . ARG A 1 119 ? -12.810 -8.086 20.035 1.00 96.81 119 ARG A C 1
ATOM 915 O O . ARG A 1 119 ? -12.773 -9.314 20.066 1.00 96.81 119 ARG A O 1
ATOM 922 N N . GLY A 1 120 ? -12.418 -7.345 21.073 1.00 96.50 120 GLY A N 1
ATOM 923 C CA . GLY A 1 120 ? -11.831 -7.894 22.299 1.00 96.50 120 GLY A CA 1
ATOM 924 C C . GLY A 1 120 ? -10.398 -8.420 22.130 1.00 96.50 120 GLY A C 1
ATOM 925 O O . GLY A 1 120 ? -9.857 -9.037 23.049 1.00 96.50 120 GLY A O 1
ATOM 926 N N . ARG A 1 121 ? -9.755 -8.179 20.981 1.00 97.62 121 ARG A N 1
ATOM 927 C CA . ARG A 1 121 ? -8.367 -8.585 20.712 1.00 97.62 121 ARG A CA 1
ATOM 928 C C . ARG A 1 121 ? -7.386 -7.558 21.282 1.00 97.62 121 ARG A C 1
ATOM 930 O O . ARG A 1 121 ? -7.747 -6.413 21.520 1.00 97.62 121 ARG A O 1
ATOM 937 N N . GLY A 1 122 ? -6.142 -7.976 21.519 1.00 97.88 122 GLY A N 1
ATOM 938 C CA . GLY A 1 122 ? -5.060 -7.065 21.909 1.00 97.88 122 GLY A CA 1
ATOM 939 C C . GLY A 1 122 ? -4.653 -6.141 20.762 1.00 97.88 122 GLY A C 1
ATOM 940 O O . GLY A 1 122 ? -4.437 -6.624 19.655 1.00 97.88 122 GLY A O 1
ATOM 941 N N . GLY A 1 123 ? -4.502 -4.839 21.022 1.00 97.19 123 GLY A N 1
ATOM 942 C CA . GLY A 1 123 ? -4.091 -3.862 20.007 1.00 97.19 123 GLY A CA 1
ATOM 943 C C . GLY A 1 123 ? -2.686 -4.083 19.437 1.00 97.19 123 GLY A C 1
ATOM 944 O O . GLY A 1 123 ? -2.413 -3.636 18.330 1.00 97.19 123 GLY A O 1
ATOM 945 N N . TRP A 1 124 ? -1.813 -4.824 20.131 1.00 97.94 124 TRP A N 1
ATOM 946 C CA . TRP A 1 124 ? -0.461 -5.142 19.649 1.00 97.94 124 TRP A CA 1
ATOM 947 C C . TRP A 1 124 ? -0.462 -5.939 18.336 1.00 97.94 124 TRP A C 1
ATOM 949 O O . TRP A 1 124 ? 0.470 -5.810 17.547 1.00 97.94 124 TRP A O 1
ATOM 959 N N . TRP A 1 125 ? -1.535 -6.687 18.046 1.00 98.19 125 TRP A N 1
ATOM 960 C CA . TRP A 1 125 ? -1.714 -7.365 16.759 1.00 98.19 125 TRP A CA 1
ATOM 961 C C . TRP A 1 125 ? -1.792 -6.393 15.574 1.00 98.19 125 TRP A C 1
ATOM 963 O O . TRP A 1 125 ? -1.548 -6.803 14.445 1.00 98.19 125 TRP A O 1
ATOM 973 N N . ALA A 1 126 ? -2.064 -5.102 15.801 1.00 98.00 126 ALA A N 1
ATOM 974 C CA . ALA A 1 126 ? -2.011 -4.092 14.748 1.00 98.00 126 ALA A CA 1
ATOM 975 C C . ALA A 1 126 ? -0.598 -3.927 14.159 1.00 98.00 126 ALA A C 1
ATOM 977 O O . ALA A 1 126 ? -0.479 -3.569 12.992 1.00 98.00 126 ALA A O 1
ATOM 978 N N . LEU A 1 127 ? 0.466 -4.252 14.911 1.00 98.00 127 LEU A N 1
ATOM 979 C CA . LEU A 1 127 ? 1.850 -4.239 14.411 1.00 98.00 127 LEU A CA 1
ATOM 980 C C . LEU A 1 127 ? 2.081 -5.250 13.281 1.00 98.00 127 LEU A C 1
ATOM 982 O O . LEU A 1 127 ? 3.003 -5.083 12.483 1.00 98.00 127 LEU A O 1
ATOM 986 N N . ALA A 1 128 ? 1.223 -6.268 13.172 1.00 97.88 128 ALA A N 1
ATOM 987 C CA . ALA A 1 128 ? 1.267 -7.205 12.062 1.00 97.88 128 ALA A CA 1
ATOM 988 C C . ALA A 1 128 ? 0.962 -6.521 10.716 1.00 97.88 128 ALA A C 1
ATOM 990 O O . ALA A 1 128 ? 1.453 -6.984 9.695 1.00 97.88 128 ALA A O 1
ATOM 991 N N . LEU A 1 129 ? 0.220 -5.404 10.698 1.00 98.19 129 LEU A N 1
ATOM 992 C CA . LEU A 1 129 ? -0.119 -4.679 9.469 1.00 98.19 129 LEU A CA 1
ATOM 993 C C . LEU A 1 129 ? 1.124 -4.121 8.745 1.00 98.19 129 LEU A C 1
ATOM 995 O O . LEU A 1 129 ? 1.371 -4.551 7.619 1.00 98.19 129 LEU A O 1
ATOM 999 N N . PRO A 1 130 ? 1.936 -3.217 9.336 1.00 98.19 130 PRO A N 1
ATOM 1000 C CA . PRO A 1 130 ? 3.123 -2.697 8.656 1.00 98.19 130 PRO A CA 1
ATOM 1001 C C . PRO A 1 130 ? 4.149 -3.795 8.356 1.00 98.19 130 PRO A C 1
ATOM 1003 O O . PRO A 1 130 ? 4.749 -3.777 7.285 1.00 98.19 130 PRO A O 1
ATOM 1006 N N . GLY A 1 131 ? 4.313 -4.779 9.248 1.00 98.00 131 GLY A N 1
ATOM 1007 C CA . GLY A 1 131 ? 5.219 -5.908 9.015 1.00 98.00 131 GLY A CA 1
ATOM 1008 C C . GLY A 1 131 ? 4.808 -6.756 7.811 1.00 98.00 131 GLY A C 1
ATOM 1009 O O . GLY A 1 131 ? 5.644 -7.110 6.982 1.00 98.00 131 GLY A O 1
ATOM 1010 N N . ALA A 1 132 ? 3.513 -7.034 7.670 1.00 98.12 132 ALA A N 1
ATOM 1011 C CA . ALA A 1 132 ? 3.003 -7.820 6.560 1.00 98.12 132 ALA A CA 1
ATOM 1012 C C . ALA A 1 132 ? 3.029 -7.044 5.233 1.00 98.12 132 ALA A C 1
ATOM 1014 O O . ALA A 1 132 ? 3.452 -7.610 4.230 1.00 98.12 132 ALA A O 1
ATOM 1015 N N . VAL A 1 133 ? 2.691 -5.744 5.240 1.00 98.31 133 VAL A N 1
ATOM 1016 C CA . VAL A 1 133 ? 2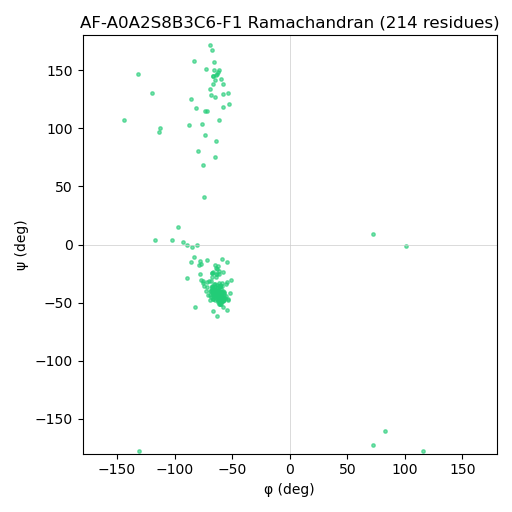.852 -4.850 4.074 1.00 98.31 133 VAL A CA 1
ATOM 1017 C C . VAL A 1 133 ? 4.312 -4.785 3.624 1.00 98.31 133 VAL A C 1
ATOM 1019 O O . VAL A 1 133 ? 4.590 -4.874 2.427 1.00 98.31 133 VAL A O 1
ATOM 1022 N N . PHE A 1 134 ? 5.248 -4.662 4.572 1.00 98.38 134 PHE A N 1
ATOM 1023 C CA . PHE A 1 134 ? 6.678 -4.669 4.279 1.00 98.38 134 PHE A CA 1
ATOM 1024 C C . PHE A 1 134 ? 7.098 -5.973 3.605 1.00 98.38 134 PHE A C 1
ATOM 1026 O O . PHE A 1 134 ? 7.706 -5.937 2.539 1.00 98.38 134 PHE A O 1
ATOM 1033 N N . ALA A 1 135 ? 6.740 -7.115 4.198 1.00 97.94 135 ALA A N 1
ATOM 1034 C CA . ALA A 1 135 ? 7.110 -8.425 3.680 1.00 97.94 135 ALA A CA 1
ATOM 1035 C C . ALA A 1 135 ? 6.585 -8.645 2.252 1.00 97.94 135 ALA A C 1
ATOM 1037 O O . ALA A 1 135 ? 7.363 -8.997 1.367 1.00 97.94 135 ALA A O 1
ATOM 1038 N N . THR A 1 136 ? 5.301 -8.361 2.001 1.00 98.06 136 THR A N 1
ATOM 1039 C CA . THR A 1 136 ? 4.695 -8.522 0.669 1.00 98.06 136 THR A CA 1
ATOM 1040 C C . THR A 1 136 ? 5.263 -7.549 -0.356 1.00 98.06 136 THR A C 1
ATOM 1042 O O . THR A 1 136 ? 5.567 -7.935 -1.485 1.00 98.06 136 THR A O 1
ATOM 1045 N N . GLY A 1 137 ? 5.400 -6.273 0.015 1.00 97.12 137 GLY A N 1
ATOM 1046 C CA . GLY A 1 137 ? 5.825 -5.242 -0.923 1.00 97.12 137 GLY A CA 1
ATOM 1047 C C . GLY A 1 137 ? 7.317 -5.325 -1.246 1.00 97.12 137 GLY A C 1
ATOM 1048 O O . GLY A 1 137 ? 7.696 -5.139 -2.400 1.00 97.12 137 GLY A O 1
ATOM 1049 N N . LEU A 1 138 ? 8.166 -5.687 -0.275 1.00 97.88 138 LEU A N 1
ATOM 1050 C CA . LEU A 1 138 ? 9.593 -5.910 -0.518 1.00 97.88 138 LEU A CA 1
ATOM 1051 C C . LEU A 1 138 ? 9.815 -7.088 -1.462 1.00 97.88 138 LEU A C 1
ATOM 1053 O O . LEU A 1 138 ? 10.624 -6.998 -2.382 1.00 97.88 138 LEU A O 1
ATOM 1057 N N . GLY A 1 139 ? 9.084 -8.180 -1.268 1.00 96.44 139 GLY A N 1
ATOM 1058 C CA . GLY A 1 139 ? 9.167 -9.324 -2.158 1.00 96.44 139 GLY A CA 1
ATOM 1059 C C . GLY A 1 139 ? 8.704 -9.034 -3.581 1.00 96.44 139 GLY A C 1
ATOM 1060 O O . GLY A 1 139 ? 9.351 -9.439 -4.545 1.00 96.44 139 GLY A O 1
ATOM 1061 N N . GLN A 1 140 ? 7.621 -8.266 -3.735 1.00 96.06 140 GLN A N 1
ATOM 1062 C CA . GLN A 1 140 ? 7.199 -7.769 -5.045 1.00 96.06 140 GLN A CA 1
ATOM 1063 C C . GLN A 1 140 ? 8.277 -6.884 -5.694 1.00 96.06 140 GLN A C 1
ATOM 1065 O O . GLN A 1 140 ? 8.561 -7.045 -6.881 1.00 96.06 140 GLN A O 1
ATOM 1070 N N . ALA A 1 141 ? 8.900 -5.987 -4.924 1.00 96.44 141 ALA A N 1
ATOM 1071 C CA . ALA A 1 141 ? 9.965 -5.111 -5.408 1.00 96.44 141 ALA A CA 1
ATOM 1072 C C . ALA A 1 141 ? 11.221 -5.886 -5.835 1.00 96.44 141 ALA A C 1
ATOM 1074 O O . ALA A 1 141 ? 11.781 -5.599 -6.893 1.00 96.44 141 ALA A O 1
ATOM 1075 N N . ARG A 1 142 ? 11.623 -6.906 -5.066 1.00 96.44 142 ARG A N 1
ATOM 1076 C CA . ARG A 1 142 ? 12.742 -7.801 -5.403 1.00 96.44 142 ARG A CA 1
ATOM 1077 C C . ARG A 1 142 ? 12.488 -8.570 -6.692 1.00 96.44 142 ARG A C 1
ATOM 1079 O O . ARG A 1 142 ? 13.307 -8.486 -7.597 1.00 96.44 142 ARG A O 1
ATOM 1086 N N . ARG A 1 143 ? 11.318 -9.204 -6.836 1.00 94.00 143 ARG A N 1
ATOM 1087 C CA . ARG A 1 143 ? 10.943 -9.910 -8.077 1.00 94.00 143 ARG A CA 1
ATOM 1088 C C . ARG A 1 143 ? 10.976 -8.996 -9.301 1.00 94.00 143 ARG A C 1
ATOM 1090 O O . ARG A 1 143 ? 11.427 -9.404 -10.367 1.00 94.00 143 ARG A O 1
ATOM 1097 N N . MET A 1 144 ? 10.507 -7.754 -9.158 1.00 94.62 144 MET A N 1
ATOM 1098 C CA . MET A 1 144 ? 10.556 -6.773 -10.244 1.00 94.62 144 MET A CA 1
ATOM 1099 C C . MET A 1 144 ? 12.001 -6.382 -10.593 1.00 94.62 144 MET A C 1
ATOM 1101 O O . MET A 1 144 ? 12.332 -6.266 -11.771 1.00 94.62 144 MET A O 1
ATOM 1105 N N . ALA A 1 145 ? 12.866 -6.210 -9.588 1.00 95.38 145 ALA A N 1
ATOM 1106 C CA . ALA A 1 145 ? 14.283 -5.911 -9.788 1.00 95.38 145 ALA A CA 1
ATOM 1107 C C . ALA A 1 145 ? 15.028 -7.072 -10.469 1.00 95.38 145 ALA A C 1
ATOM 1109 O O . ALA A 1 145 ? 15.692 -6.855 -11.477 1.00 95.38 145 ALA A O 1
ATOM 1110 N N . GLU A 1 146 ? 14.836 -8.304 -9.998 1.00 94.06 146 GLU A N 1
ATOM 1111 C CA . GLU A 1 146 ? 15.408 -9.514 -10.604 1.00 94.06 146 GLU A CA 1
ATOM 1112 C C . GLU A 1 146 ? 14.956 -9.689 -12.061 1.00 94.06 146 GLU A C 1
ATOM 1114 O O . GLU A 1 146 ? 15.752 -10.028 -12.938 1.00 94.06 146 GLU A O 1
ATOM 1119 N N . MET A 1 147 ? 13.679 -9.420 -12.353 1.00 91.38 147 MET A N 1
ATOM 1120 C CA . MET A 1 147 ? 13.172 -9.436 -13.725 1.00 91.38 147 MET A CA 1
ATOM 1121 C C . MET A 1 147 ? 13.858 -8.377 -14.597 1.00 91.38 147 MET A C 1
ATOM 1123 O O . MET A 1 147 ? 14.230 -8.674 -15.732 1.00 91.38 147 MET A O 1
ATOM 1127 N N . ALA A 1 148 ? 14.060 -7.165 -14.074 1.00 92.56 148 ALA A N 1
ATOM 1128 C CA . ALA A 1 148 ? 14.772 -6.110 -14.787 1.00 92.56 148 ALA A CA 1
ATOM 1129 C C . ALA A 1 148 ? 16.241 -6.485 -15.064 1.00 92.56 148 ALA A C 1
ATOM 1131 O O . ALA A 1 148 ? 16.742 -6.207 -16.153 1.00 92.56 148 ALA A O 1
ATOM 1132 N N . GLU A 1 149 ? 16.913 -7.165 -14.130 1.00 93.62 149 GLU A N 1
ATOM 1133 C CA . GLU A 1 149 ? 18.289 -7.659 -14.295 1.00 93.62 149 GLU A CA 1
ATOM 1134 C C . GLU A 1 149 ? 18.404 -8.771 -15.348 1.00 93.62 149 GLU A C 1
ATOM 1136 O O . GLU A 1 149 ? 19.377 -8.810 -16.101 1.00 93.62 149 GLU A O 1
ATOM 1141 N N . ARG A 1 150 ? 17.402 -9.654 -15.452 1.00 90.81 150 ARG A N 1
ATOM 1142 C CA . ARG A 1 150 ? 17.360 -10.725 -16.467 1.00 90.81 150 ARG A CA 1
ATOM 1143 C C . ARG A 1 150 ? 16.953 -10.232 -17.857 1.00 90.81 150 ARG A C 1
ATOM 1145 O O . ARG A 1 150 ? 17.144 -10.946 -18.842 1.00 90.81 150 ARG A O 1
ATOM 1152 N N . MET A 1 151 ? 16.415 -9.018 -17.968 1.00 88.62 151 MET A N 1
ATOM 1153 C CA . MET A 1 151 ? 15.850 -8.512 -19.219 1.00 88.62 151 MET A CA 1
ATOM 1154 C C . MET A 1 151 ? 16.827 -8.510 -20.410 1.00 88.62 151 MET A C 1
ATOM 1156 O O . MET A 1 151 ? 16.417 -8.924 -21.493 1.00 88.62 151 MET A O 1
ATOM 1160 N N . PRO A 1 152 ? 18.111 -8.122 -20.271 1.00 89.06 152 PRO A N 1
ATOM 1161 C CA . PRO A 1 152 ? 19.053 -8.183 -21.389 1.00 89.06 152 PRO A CA 1
ATOM 1162 C C . PRO A 1 152 ? 19.226 -9.600 -21.955 1.00 89.06 152 PRO A C 1
ATOM 1164 O O . PRO A 1 152 ? 19.343 -9.767 -23.166 1.00 89.06 152 PRO A O 1
ATOM 1167 N N . GLN A 1 153 ? 19.194 -10.625 -21.095 1.00 89.62 153 GLN A N 1
ATOM 1168 C CA . GLN A 1 153 ? 19.302 -12.027 -21.511 1.00 89.62 153 GLN A CA 1
ATOM 1169 C C . GLN A 1 153 ? 18.059 -12.455 -22.295 1.00 89.62 153 GLN A C 1
ATOM 1171 O O . GLN A 1 153 ? 18.174 -13.028 -23.374 1.00 89.62 153 GLN A O 1
ATOM 1176 N N . ILE A 1 154 ? 16.876 -12.089 -21.794 1.00 85.56 154 ILE A N 1
ATOM 1177 C CA . ILE A 1 154 ? 15.590 -12.350 -22.451 1.00 85.56 154 ILE A CA 1
ATOM 1178 C C . ILE A 1 154 ? 15.540 -11.689 -23.833 1.00 85.56 154 ILE A C 1
ATOM 1180 O O . ILE A 1 154 ? 15.130 -12.316 -24.807 1.00 85.56 154 ILE A O 1
ATOM 1184 N N . LEU A 1 155 ? 15.985 -10.435 -23.940 1.00 84.50 155 LEU A N 1
ATOM 1185 C CA . LEU A 1 155 ? 16.034 -9.724 -25.217 1.00 84.50 155 LEU A CA 1
ATOM 1186 C C . LEU A 1 155 ? 16.976 -10.403 -26.212 1.00 84.50 155 LEU A C 1
ATOM 1188 O O . LEU A 1 155 ? 16.597 -10.578 -27.367 1.00 84.50 155 LEU A O 1
ATOM 1192 N N . ALA A 1 156 ? 18.147 -10.855 -25.762 1.00 86.62 156 ALA A N 1
ATOM 1193 C CA . ALA A 1 156 ? 19.081 -11.595 -26.605 1.00 86.62 156 ALA A CA 1
ATOM 1194 C C . ALA A 1 156 ? 18.514 -12.954 -27.064 1.00 86.62 156 ALA A C 1
ATOM 1196 O O . ALA A 1 156 ? 18.793 -13.400 -28.176 1.00 86.62 156 ALA A O 1
ATOM 1197 N N . GLU A 1 157 ? 17.717 -13.632 -26.235 1.00 85.00 157 GLU A N 1
ATOM 1198 C CA . GLU A 1 157 ? 17.023 -14.867 -26.625 1.00 85.00 157 GLU A CA 1
ATOM 1199 C C . GLU A 1 157 ? 15.917 -14.621 -27.655 1.00 85.00 157 GLU A C 1
ATOM 1201 O O . GLU A 1 157 ? 15.774 -15.400 -28.600 1.00 85.00 157 GLU A O 1
ATOM 1206 N N . ILE A 1 158 ? 15.156 -13.534 -27.500 1.00 81.81 158 ILE A N 1
ATOM 1207 C CA . ILE A 1 158 ? 14.124 -13.130 -28.461 1.00 81.81 158 ILE A CA 1
ATOM 1208 C C . ILE A 1 158 ? 14.765 -12.747 -29.796 1.00 81.81 158 ILE A C 1
ATOM 1210 O O . ILE A 1 158 ? 14.285 -13.185 -30.836 1.00 81.81 158 ILE A O 1
ATOM 1214 N N . GLU A 1 159 ? 15.866 -11.993 -29.781 1.00 81.31 159 GLU A N 1
ATOM 1215 C CA . GLU A 1 159 ? 16.591 -11.589 -30.992 1.00 81.31 159 GLU A CA 1
ATOM 1216 C C . GLU A 1 159 ? 17.111 -12.798 -31.786 1.00 81.31 159 GLU A C 1
ATOM 1218 O O . GLU A 1 159 ? 17.059 -12.812 -33.016 1.00 81.31 159 GLU A O 1
ATOM 1223 N N . LYS A 1 160 ? 17.536 -13.863 -31.094 1.00 84.81 160 LYS A N 1
ATOM 1224 C CA . LYS A 1 160 ? 17.940 -15.125 -31.734 1.00 84.81 160 LYS A CA 1
ATOM 1225 C C . LYS A 1 160 ? 16.779 -15.854 -32.419 1.00 84.81 160 LYS A C 1
ATOM 1227 O O . LYS A 1 160 ? 17.017 -16.653 -33.326 1.00 84.81 160 LYS A O 1
ATOM 1232 N N . LYS A 1 161 ? 15.528 -15.616 -32.012 1.00 81.56 161 LYS A N 1
ATOM 1233 C CA . LYS A 1 161 ? 14.345 -16.213 -32.645 1.00 81.56 161 LYS A CA 1
ATOM 1234 C C . LYS A 1 161 ? 13.885 -15.340 -33.816 1.00 81.56 161 LYS A C 1
ATOM 1236 O O . LYS A 1 161 ? 13.194 -14.348 -33.632 1.00 81.56 161 LYS A O 1
ATOM 1241 N N . VAL A 1 162 ? 14.194 -15.779 -35.043 1.00 71.50 162 VAL A N 1
ATOM 1242 C CA . VAL A 1 162 ? 13.846 -15.099 -36.317 1.00 71.50 162 VAL A CA 1
ATOM 1243 C C . VAL A 1 162 ? 12.357 -14.724 -36.418 1.00 71.50 162 VAL A C 1
ATOM 1245 O O . VAL A 1 162 ? 12.013 -13.725 -37.048 1.00 71.50 162 VAL A O 1
ATOM 1248 N N . ARG A 1 163 ? 11.464 -15.500 -35.786 1.00 77.81 163 ARG A N 1
ATOM 1249 C CA . ARG A 1 163 ? 10.057 -15.146 -35.554 1.00 77.81 163 ARG A CA 1
ATOM 1250 C C . ARG A 1 163 ? 9.614 -15.694 -34.194 1.00 77.81 163 ARG A C 1
ATOM 1252 O O . ARG A 1 163 ? 9.457 -16.910 -34.086 1.00 77.81 163 ARG A O 1
ATOM 1259 N N . PRO A 1 164 ? 9.431 -14.857 -33.159 1.00 71.62 164 PRO A N 1
ATOM 1260 C CA . PRO A 1 164 ? 8.819 -15.321 -31.922 1.00 71.62 164 PRO A CA 1
ATOM 1261 C C . PRO A 1 164 ? 7.370 -15.733 -32.206 1.00 71.62 164 PRO A C 1
ATOM 1263 O O . PRO A 1 164 ? 6.604 -14.965 -32.790 1.00 71.62 164 PRO A O 1
ATOM 1266 N N . ASP A 1 165 ? 7.005 -16.953 -31.817 1.00 84.25 165 ASP A N 1
ATOM 1267 C CA . ASP A 1 165 ? 5.614 -17.401 -31.857 1.00 84.25 165 ASP A CA 1
ATOM 1268 C C . ASP A 1 165 ? 4.791 -16.589 -30.837 1.00 84.25 165 ASP A C 1
ATOM 1270 O O . ASP A 1 165 ? 5.272 -16.240 -29.756 1.00 84.25 165 ASP A O 1
ATOM 1274 N N . PHE A 1 166 ? 3.532 -16.288 -31.146 1.00 81.94 166 PHE A N 1
ATOM 1275 C CA . PHE A 1 166 ? 2.628 -15.626 -30.204 1.00 81.94 166 PHE A CA 1
ATOM 1276 C C . PHE A 1 166 ? 2.455 -16.453 -28.920 1.00 81.94 166 PHE A C 1
ATOM 1278 O O . PHE A 1 166 ? 2.374 -15.897 -27.822 1.00 81.94 166 PHE A O 1
ATOM 1285 N N . ALA A 1 167 ? 2.491 -17.784 -29.038 1.00 86.81 167 ALA A N 1
ATOM 1286 C CA . ALA A 1 167 ? 2.496 -18.682 -27.889 1.00 86.81 167 ALA A CA 1
ATOM 1287 C C . ALA A 1 167 ? 3.721 -18.468 -26.978 1.00 86.81 167 ALA A C 1
ATOM 1289 O O . ALA A 1 167 ? 3.595 -18.524 -25.752 1.00 86.81 167 ALA A O 1
ATOM 1290 N N . ASP A 1 168 ? 4.895 -18.156 -27.542 1.00 80.44 168 ASP A N 1
ATOM 1291 C CA . ASP A 1 168 ? 6.097 -17.867 -26.756 1.00 80.44 168 ASP A CA 1
ATOM 1292 C C . ASP A 1 168 ? 5.921 -16.595 -25.918 1.00 80.44 168 ASP A C 1
ATOM 1294 O O . ASP A 1 168 ? 6.243 -16.613 -24.727 1.00 80.44 168 ASP A O 1
ATOM 1298 N N . LEU A 1 169 ? 5.338 -15.540 -26.498 1.00 79.62 169 LEU A N 1
ATOM 1299 C CA . LEU A 1 169 ? 5.041 -14.286 -25.797 1.00 79.62 169 LEU A CA 1
ATOM 1300 C C . LEU A 1 169 ? 4.023 -14.481 -24.665 1.00 79.62 169 LEU A C 1
ATOM 1302 O O . LEU A 1 169 ? 4.231 -13.976 -23.563 1.00 79.62 169 LEU A O 1
ATOM 1306 N N . LEU A 1 170 ? 2.953 -15.250 -24.894 1.00 86.31 170 LEU A N 1
ATOM 1307 C CA . LEU A 1 170 ? 1.953 -15.537 -23.858 1.00 86.31 170 LEU A CA 1
ATOM 1308 C C . LEU A 1 170 ? 2.483 -16.454 -22.746 1.00 86.31 170 LEU A C 1
ATOM 1310 O O . LEU A 1 170 ? 2.062 -16.335 -21.597 1.00 86.31 170 LEU A O 1
ATOM 1314 N N . SER A 1 171 ? 3.409 -17.361 -23.067 1.00 86.94 171 SER A N 1
ATOM 1315 C CA . SER A 1 171 ? 4.025 -18.261 -22.082 1.00 86.94 171 SER A CA 1
ATOM 1316 C C . SER A 1 171 ? 5.088 -17.579 -21.218 1.00 86.94 171 SER A C 1
ATOM 1318 O O . SER A 1 171 ? 5.470 -18.116 -20.178 1.00 86.94 171 SER A O 1
ATOM 1320 N N . PHE A 1 172 ? 5.582 -16.412 -21.636 1.00 82.81 172 PHE A N 1
ATOM 1321 C CA . PHE A 1 172 ? 6.702 -15.739 -20.989 1.00 82.81 172 PHE A CA 1
ATOM 1322 C C . PHE A 1 172 ? 6.448 -15.421 -19.502 1.00 82.81 172 PHE A C 1
ATOM 1324 O O . PHE A 1 172 ? 7.281 -15.819 -18.683 1.00 82.81 172 PHE A O 1
ATOM 1331 N N . PRO A 1 173 ? 5.303 -14.829 -19.095 1.00 83.25 173 PRO A N 1
ATOM 1332 C CA . PRO A 1 173 ? 5.006 -14.616 -17.677 1.00 83.25 173 PRO A CA 1
ATOM 1333 C C . PRO A 1 173 ? 5.006 -15.919 -16.868 1.00 83.25 173 PRO A C 1
ATOM 1335 O O . PRO A 1 173 ? 5.542 -15.956 -15.763 1.00 83.25 173 PRO A O 1
ATOM 1338 N N . ALA A 1 174 ? 4.469 -17.006 -17.435 1.00 85.88 174 ALA A N 1
ATOM 1339 C CA . ALA A 1 174 ? 4.428 -18.310 -16.779 1.00 85.88 174 ALA A CA 1
ATOM 1340 C C . ALA A 1 174 ? 5.827 -18.928 -16.628 1.00 85.88 174 ALA A C 1
ATOM 1342 O O . ALA A 1 174 ? 6.134 -19.475 -15.573 1.00 85.88 174 ALA A O 1
ATOM 1343 N N . LYS A 1 175 ? 6.701 -18.802 -17.637 1.00 85.44 175 LYS A N 1
ATOM 1344 C CA . LYS A 1 175 ? 8.106 -19.248 -17.565 1.00 85.44 175 LYS A CA 1
ATOM 1345 C C . LYS A 1 175 ? 8.883 -18.471 -16.503 1.00 85.44 175 LYS A C 1
ATOM 1347 O O . LYS A 1 175 ? 9.578 -19.072 -15.687 1.00 85.44 175 LYS A O 1
ATOM 1352 N N . MET A 1 176 ? 8.713 -17.149 -16.473 1.00 83.38 176 MET A N 1
ATOM 1353 C CA . MET A 1 176 ? 9.323 -16.295 -15.453 1.00 83.38 176 MET A CA 1
ATOM 1354 C C . MET A 1 176 ? 8.855 -16.693 -14.053 1.00 83.38 176 MET A C 1
ATOM 1356 O O . MET A 1 176 ? 9.683 -16.870 -13.161 1.00 83.38 176 MET A O 1
ATOM 1360 N N . GLN A 1 177 ? 7.552 -16.929 -13.884 1.00 85.12 177 GLN A N 1
ATOM 1361 C CA . GLN A 1 177 ? 6.977 -17.371 -12.618 1.00 85.12 177 GLN A CA 1
ATOM 1362 C C . GLN A 1 177 ? 7.433 -18.781 -12.212 1.00 85.12 177 GLN A C 1
ATOM 1364 O O . GLN A 1 177 ? 7.709 -19.002 -11.040 1.00 85.12 177 GLN A O 1
ATOM 1369 N N . ALA A 1 178 ? 7.554 -19.721 -13.153 1.00 86.50 178 ALA A N 1
ATOM 1370 C CA . ALA A 1 178 ? 8.007 -21.085 -12.876 1.00 86.50 178 ALA A CA 1
ATOM 1371 C C . ALA A 1 178 ? 9.482 -21.146 -12.446 1.00 86.50 178 ALA A C 1
ATOM 1373 O O . ALA A 1 178 ? 9.871 -22.048 -11.711 1.00 86.50 178 ALA A O 1
ATOM 1374 N N . SER A 1 179 ? 10.296 -20.185 -12.895 1.00 84.69 179 SER A N 1
ATOM 1375 C CA . SER A 1 179 ? 11.706 -20.066 -12.505 1.00 84.69 179 SER A CA 1
ATOM 1376 C C . SER A 1 179 ? 11.927 -19.333 -11.179 1.00 84.69 179 SER A C 1
ATOM 1378 O O . SER A 1 179 ? 13.053 -19.294 -10.685 1.00 84.69 179 SER A O 1
ATOM 1380 N N . ALA A 1 180 ? 10.885 -18.697 -10.636 1.00 88.06 180 ALA A N 1
ATOM 1381 C CA . ALA A 1 180 ? 10.982 -17.935 -9.405 1.00 88.06 180 ALA A CA 1
ATOM 1382 C C . ALA A 1 180 ? 10.803 -18.870 -8.207 1.00 88.06 180 ALA A C 1
ATOM 1384 O O . ALA A 1 180 ? 9.794 -19.567 -8.086 1.00 88.06 180 ALA A O 1
ATOM 1385 N N . GLU A 1 181 ? 11.773 -18.862 -7.298 1.00 91.25 181 GLU A N 1
ATOM 1386 C CA . GLU A 1 181 ? 11.612 -19.547 -6.022 1.00 91.25 181 GLU A CA 1
ATOM 1387 C C . GLU A 1 181 ? 10.467 -18.907 -5.217 1.00 91.25 181 GLU A C 1
ATOM 1389 O O . GLU A 1 181 ? 10.243 -17.691 -5.300 1.00 91.25 181 GLU A O 1
ATOM 1394 N N . PRO A 1 182 ? 9.719 -19.697 -4.424 1.00 92.88 182 PRO A N 1
ATOM 1395 C CA . PRO A 1 182 ? 8.708 -19.149 -3.538 1.00 92.88 182 PRO A CA 1
ATOM 1396 C C . PRO A 1 182 ? 9.323 -18.142 -2.565 1.00 92.88 182 PRO A C 1
ATOM 1398 O O . PRO A 1 182 ? 10.142 -18.479 -1.712 1.00 92.88 182 PRO A O 1
ATOM 1401 N N . ASP A 1 183 ? 8.869 -16.897 -2.648 1.00 94.50 183 ASP A N 1
ATOM 1402 C CA . ASP A 1 183 ? 9.234 -15.858 -1.693 1.00 94.50 183 ASP A CA 1
ATOM 1403 C C . ASP A 1 183 ? 8.400 -16.020 -0.416 1.00 94.50 183 ASP A C 1
ATOM 1405 O O . ASP A 1 183 ? 7.362 -15.378 -0.218 1.00 94.50 183 ASP A O 1
ATOM 1409 N N . TRP A 1 184 ? 8.835 -16.953 0.434 1.00 95.62 184 TRP A N 1
ATOM 1410 C CA . TRP A 1 184 ? 8.147 -17.317 1.671 1.00 95.62 184 TRP A CA 1
ATOM 1411 C C . TRP A 1 184 ? 7.806 -16.122 2.576 1.00 95.62 184 TRP A C 1
ATOM 1413 O O . TRP A 1 184 ? 6.673 -16.084 3.062 1.00 95.62 184 TRP A O 1
ATOM 1423 N N . PRO A 1 185 ? 8.690 -15.120 2.778 1.00 96.50 185 PRO A N 1
ATOM 1424 C CA . PRO A 1 185 ? 8.328 -13.891 3.482 1.00 96.50 185 PRO A CA 1
ATOM 1425 C C . PRO A 1 185 ? 7.089 -13.193 2.906 1.00 96.50 185 PRO A C 1
ATOM 1427 O O . PRO A 1 185 ? 6.181 -12.858 3.668 1.00 96.50 185 PRO A O 1
ATOM 1430 N N . SER A 1 186 ? 7.001 -13.023 1.581 1.00 96.19 186 SER A N 1
ATOM 1431 C CA . SER A 1 186 ? 5.800 -12.456 0.947 1.00 96.19 186 SER A CA 1
ATOM 1432 C C . SER A 1 186 ? 4.565 -13.316 1.159 1.00 96.19 186 SER A C 1
ATOM 1434 O O . SER A 1 186 ? 3.494 -12.778 1.429 1.00 96.19 186 SER A O 1
ATOM 1436 N N . VAL A 1 187 ? 4.689 -14.640 1.035 1.00 96.44 187 VAL A N 1
ATOM 1437 C CA . VAL A 1 187 ? 3.558 -15.562 1.221 1.00 96.44 187 VAL A CA 1
ATOM 1438 C C . VAL A 1 187 ? 3.009 -15.448 2.643 1.00 96.44 187 VAL A C 1
ATOM 1440 O O . VAL A 1 187 ? 1.808 -15.255 2.830 1.00 96.44 187 VAL A O 1
ATOM 1443 N N . LEU A 1 188 ? 3.885 -15.492 3.650 1.00 97.94 188 LEU A N 1
ATOM 1444 C CA . LEU A 1 188 ? 3.501 -15.327 5.052 1.00 97.94 188 LEU A CA 1
ATOM 1445 C C . LEU A 1 188 ? 2.903 -13.941 5.318 1.00 97.94 188 LEU A C 1
ATOM 1447 O O . LEU A 1 188 ? 1.869 -13.843 5.977 1.00 97.94 188 LEU A O 1
ATOM 1451 N N . GLY A 1 189 ? 3.498 -12.881 4.762 1.00 97.62 189 GLY A N 1
ATOM 1452 C CA . GLY A 1 189 ? 2.942 -11.529 4.826 1.00 97.62 189 GLY A CA 1
ATOM 1453 C C . GLY A 1 189 ? 1.525 -11.464 4.246 1.00 97.62 189 GLY A C 1
ATOM 1454 O O . GLY A 1 189 ? 0.612 -10.954 4.891 1.00 97.62 189 GLY A O 1
ATOM 1455 N N . GLY A 1 190 ? 1.299 -12.066 3.078 1.00 97.56 190 GLY A N 1
ATOM 1456 C CA . GLY A 1 190 ? -0.017 -12.129 2.443 1.00 97.56 190 GLY A CA 1
ATOM 1457 C C . GLY A 1 190 ? -1.057 -12.858 3.298 1.00 97.56 190 GLY A C 1
ATOM 1458 O O . GLY A 1 190 ? -2.178 -12.374 3.454 1.00 97.56 190 GLY A O 1
ATOM 1459 N N . LEU A 1 191 ? -0.679 -13.979 3.919 1.00 98.25 191 LEU A N 1
ATOM 1460 C CA . LEU A 1 191 ? -1.554 -14.723 4.831 1.00 98.25 191 LEU A CA 1
ATOM 1461 C C . LEU A 1 191 ? -1.899 -13.920 6.095 1.00 98.25 191 LEU A C 1
ATOM 1463 O O . LEU A 1 191 ? -3.048 -13.937 6.540 1.00 98.25 191 LEU A O 1
ATOM 1467 N N . ILE A 1 192 ? -0.937 -13.178 6.649 1.00 98.38 192 ILE A N 1
ATOM 1468 C CA . ILE A 1 192 ? -1.162 -12.290 7.798 1.00 98.38 192 ILE A CA 1
ATOM 1469 C C . ILE A 1 192 ? -2.110 -11.144 7.422 1.00 98.38 192 ILE A C 1
ATOM 1471 O O . ILE A 1 192 ? -3.031 -10.846 8.185 1.00 98.38 192 ILE A O 1
ATOM 1475 N N . LEU A 1 193 ? -1.931 -10.524 6.248 1.00 98.31 193 LEU A N 1
ATOM 1476 C CA . LEU A 1 193 ? -2.841 -9.486 5.751 1.00 98.31 193 LEU A CA 1
ATOM 1477 C C . LEU A 1 193 ? -4.255 -10.031 5.557 1.00 98.31 193 LEU A C 1
ATOM 1479 O O . LEU A 1 193 ? -5.214 -9.395 5.990 1.00 98.31 193 LEU A O 1
ATOM 1483 N N . LEU A 1 194 ? -4.395 -11.219 4.965 1.00 98.25 194 LEU A N 1
ATOM 1484 C CA . LEU A 1 194 ? -5.692 -11.869 4.787 1.00 98.25 194 LEU A CA 1
ATOM 1485 C C . LEU A 1 194 ? -6.381 -12.111 6.135 1.00 98.25 194 LEU 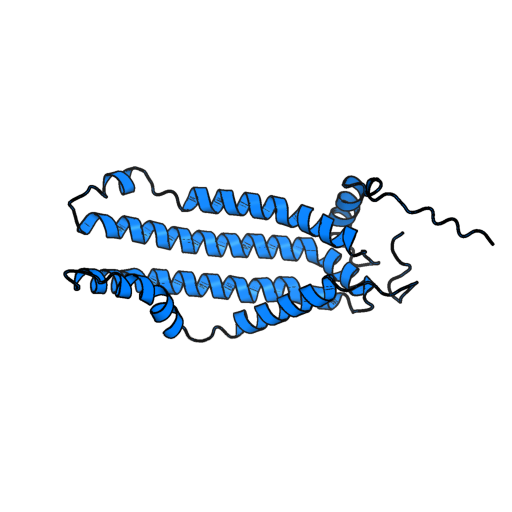A C 1
ATOM 1487 O O . LEU A 1 194 ? -7.554 -11.773 6.306 1.00 98.25 194 LEU A O 1
ATOM 1491 N N . TRP A 1 195 ? -5.647 -12.648 7.112 1.00 98.25 195 TRP A N 1
ATOM 1492 C CA . TRP A 1 195 ? -6.159 -12.840 8.466 1.00 98.25 195 TRP A CA 1
ATOM 1493 C C . TRP A 1 195 ? -6.593 -11.516 9.117 1.00 98.25 195 TRP A C 1
ATOM 1495 O O . TRP A 1 195 ? -7.691 -11.444 9.679 1.00 98.25 195 TRP A O 1
ATOM 1505 N N . LEU A 1 196 ? -5.785 -10.456 8.999 1.00 98.06 196 LEU A N 1
ATOM 1506 C CA . LEU A 1 196 ? -6.135 -9.128 9.506 1.00 98.06 196 LEU A CA 1
ATOM 1507 C C . LEU A 1 196 ? -7.412 -8.603 8.852 1.00 98.06 196 LEU A C 1
ATOM 1509 O O . LEU A 1 196 ? -8.322 -8.191 9.565 1.00 98.06 196 LEU A O 1
ATOM 1513 N N . VAL A 1 197 ? -7.531 -8.662 7.523 1.00 98.12 197 VAL A N 1
ATOM 1514 C CA . VAL A 1 197 ? -8.743 -8.226 6.810 1.00 98.12 197 VAL A CA 1
ATOM 1515 C C . VAL A 1 197 ? -9.978 -8.961 7.335 1.00 98.12 197 VAL A C 1
ATOM 1517 O O . VAL A 1 197 ? -10.988 -8.318 7.628 1.00 98.12 197 VAL A O 1
ATOM 1520 N N . ILE A 1 198 ? -9.892 -10.280 7.541 1.00 98.00 198 ILE A N 1
ATOM 1521 C CA . ILE A 1 198 ? -10.990 -11.065 8.123 1.00 98.00 198 ILE A CA 1
ATOM 1522 C C . ILE A 1 198 ? -11.368 -10.528 9.511 1.00 98.00 198 ILE A C 1
ATOM 1524 O O . ILE A 1 198 ? -12.550 -10.309 9.780 1.00 98.00 198 ILE A O 1
AT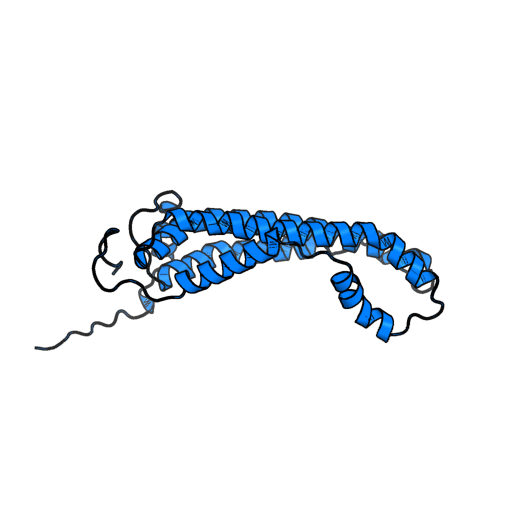OM 1528 N N . GLU A 1 199 ? -10.406 -10.275 10.402 1.00 97.69 199 GLU A N 1
ATOM 1529 C CA . GLU A 1 199 ? -10.705 -9.734 11.737 1.00 97.69 199 GLU A CA 1
ATOM 1530 C C . GLU A 1 199 ? -11.279 -8.307 11.697 1.00 97.69 199 GLU A C 1
ATOM 1532 O O . GLU A 1 199 ? -12.158 -7.985 12.501 1.00 97.69 199 GLU A O 1
ATOM 1537 N N . LEU A 1 200 ? -10.851 -7.471 10.747 1.00 97.25 200 LEU A N 1
ATOM 1538 C CA . LEU A 1 200 ? -11.292 -6.078 10.614 1.00 97.25 200 LEU A CA 1
ATOM 1539 C C . LEU A 1 200 ? -12.710 -5.953 10.028 1.00 97.25 200 LEU A C 1
ATOM 1541 O O . LEU A 1 200 ? -13.465 -5.060 10.432 1.00 97.25 200 LEU A O 1
ATOM 1545 N N . VAL A 1 201 ? -13.106 -6.865 9.130 1.00 97.88 201 VAL A N 1
ATOM 1546 C CA . VAL A 1 201 ? -14.454 -6.915 8.525 1.00 97.88 201 VAL A CA 1
ATOM 1547 C C . VA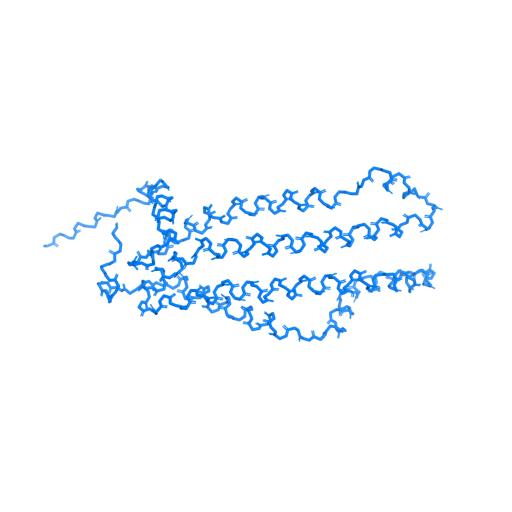L A 1 201 ? -15.512 -7.454 9.498 1.00 97.88 201 VAL A C 1
ATOM 1549 O O . VAL A 1 201 ? -16.680 -7.047 9.437 1.00 97.88 201 VAL A O 1
ATOM 1552 N N . ARG A 1 202 ? -15.128 -8.360 10.407 1.00 97.12 202 ARG A N 1
ATOM 1553 C CA . ARG A 1 202 ? -16.048 -9.001 11.364 1.00 97.12 202 ARG A CA 1
ATOM 1554 C C . ARG A 1 202 ? -16.715 -7.992 12.296 1.00 97.12 202 ARG A C 1
ATOM 1556 O O . ARG A 1 202 ? -16.137 -6.967 12.646 1.00 97.12 202 ARG A O 1
ATOM 1563 N N . ALA A 1 203 ? -17.931 -8.311 12.740 1.00 96.50 203 ALA A N 1
ATOM 1564 C CA . ALA A 1 203 ? -18.680 -7.493 13.691 1.00 96.50 203 ALA A CA 1
ATOM 1565 C C . ALA A 1 203 ? -17.969 -7.373 15.054 1.00 96.50 203 ALA A C 1
ATOM 1567 O O . ALA A 1 203 ? -17.281 -8.297 15.499 1.00 96.50 203 ALA A O 1
ATOM 1568 N N . GLY A 1 204 ? -18.154 -6.226 15.708 1.00 94.94 204 GLY A N 1
ATOM 1569 C CA . GLY A 1 204 ? -17.643 -5.942 17.050 1.00 94.94 204 GLY A CA 1
ATOM 1570 C C . GLY A 1 204 ? -18.289 -6.768 18.159 1.00 94.94 204 GLY A C 1
ATOM 1571 O O . GLY A 1 204 ? -19.323 -7.404 17.960 1.00 94.94 204 GLY A O 1
ATOM 1572 N N . THR A 1 205 ? -17.696 -6.736 19.351 1.00 96.06 205 THR A N 1
ATOM 1573 C CA . THR A 1 205 ? -18.305 -7.286 20.569 1.00 96.06 205 THR A CA 1
ATOM 1574 C C . THR A 1 205 ? -19.510 -6.445 20.981 1.00 96.06 205 THR A C 1
ATOM 1576 O O . THR A 1 205 ? -19.394 -5.223 21.116 1.00 96.06 205 THR A O 1
ATOM 1579 N N . ALA A 1 206 ? -20.655 -7.091 21.211 1.00 95.06 206 ALA A N 1
ATOM 1580 C CA . ALA A 1 206 ? -21.842 -6.424 21.733 1.00 95.06 206 ALA A CA 1
ATOM 1581 C C . ALA A 1 206 ? -21.610 -5.951 23.177 1.00 95.06 206 ALA A C 1
ATOM 1583 O O . ALA A 1 206 ? -21.045 -6.677 23.992 1.00 95.06 206 ALA A O 1
ATOM 1584 N N . GLY A 1 207 ? -22.072 -4.739 23.491 1.00 94.31 207 GLY A N 1
ATOM 1585 C CA . GLY A 1 207 ? -21.933 -4.155 24.823 1.00 94.31 207 GLY A CA 1
ATOM 1586 C C . GLY A 1 207 ? -20.502 -3.718 25.178 1.00 94.31 207 GLY A C 1
ATOM 1587 O O . GLY A 1 207 ? -19.622 -3.658 24.310 1.00 94.31 207 GLY A O 1
ATOM 1588 N N . PRO A 1 208 ? -20.271 -3.323 26.441 1.00 96.50 208 PRO A N 1
ATOM 1589 C CA . PRO A 1 208 ? -18.951 -2.941 26.934 1.00 96.50 208 PRO A CA 1
ATOM 1590 C C . PRO A 1 208 ? -17.963 -4.113 26.913 1.00 96.50 208 PRO A C 1
ATOM 1592 O O . PRO A 1 208 ? -18.335 -5.253 27.173 1.00 96.50 208 PRO A O 1
ATOM 1595 N N . ASN A 1 209 ? -16.691 -3.824 26.643 1.00 96.94 209 ASN A N 1
ATOM 1596 C CA . ASN A 1 209 ? -15.596 -4.781 26.802 1.00 96.94 209 ASN A CA 1
ATOM 1597 C C . ASN A 1 209 ? -14.440 -4.126 27.585 1.00 96.94 209 ASN A C 1
ATOM 1599 O O . ASN A 1 209 ? -14.547 -2.969 27.993 1.00 96.94 209 ASN A O 1
ATOM 1603 N N . ARG A 1 210 ? -13.319 -4.836 27.791 1.00 97.38 210 ARG A N 1
ATOM 1604 C CA . ARG A 1 210 ? -12.163 -4.321 28.561 1.00 97.38 210 ARG A CA 1
ATOM 1605 C C . ARG A 1 210 ? -11.532 -3.030 28.011 1.00 97.38 210 ARG A C 1
ATOM 1607 O O . ARG A 1 210 ? -10.717 -2.422 28.691 1.00 97.38 210 ARG A O 1
ATOM 1614 N N . TYR A 1 211 ? -11.882 -2.629 26.790 1.00 97.00 211 TYR A N 1
ATOM 1615 C CA . TYR A 1 211 ? -11.406 -1.415 26.125 1.00 97.00 211 TYR A CA 1
ATOM 1616 C C . TYR A 1 211 ? -12.426 -0.271 26.150 1.00 97.00 211 TYR A C 1
ATOM 1618 O O . TYR A 1 211 ? -12.181 0.780 25.560 1.00 97.00 211 TYR A O 1
ATOM 1626 N N . GLY A 1 212 ? -13.561 -0.465 26.825 1.00 95.56 212 GLY A N 1
ATOM 1627 C CA . GLY A 1 212 ? -14.589 0.547 27.026 1.00 95.56 212 GLY A CA 1
ATOM 1628 C C . GLY A 1 212 ? -15.936 0.221 26.368 1.00 95.56 212 GLY A C 1
ATOM 1629 O O . GLY A 1 212 ? -16.132 -0.853 25.775 1.00 95.56 212 GLY A O 1
ATOM 1630 N N . PRO A 1 213 ? -16.903 1.147 26.494 1.00 95.69 213 PRO A N 1
ATOM 1631 C CA . PRO A 1 213 ? -18.207 1.015 25.859 1.00 95.69 213 PRO A CA 1
ATOM 1632 C C . PRO A 1 213 ? -18.084 1.071 24.325 1.00 95.69 213 PRO A C 1
ATOM 1634 O O . PRO A 1 213 ? -17.107 1.616 23.805 1.00 95.69 213 PRO A O 1
ATOM 1637 N N . PRO A 1 214 ? -19.059 0.519 23.583 1.00 90.19 214 PRO A N 1
ATOM 1638 C CA . PRO A 1 214 ? -19.111 0.699 22.137 1.00 90.19 214 PRO A CA 1
ATOM 1639 C C . PRO A 1 214 ? -19.227 2.192 21.798 1.00 90.19 214 PRO A C 1
ATOM 1641 O O . PRO A 1 214 ? -19.914 2.939 22.501 1.00 90.19 214 PRO A O 1
ATOM 1644 N N . GLN A 1 215 ? -18.558 2.620 20.724 1.00 81.94 215 GLN A N 1
ATOM 1645 C CA . GLN A 1 215 ? -18.785 3.943 20.136 1.00 81.94 215 GLN A CA 1
ATOM 1646 C C . GLN A 1 215 ? -20.265 4.039 19.745 1.00 81.94 215 GLN A C 1
ATOM 1648 O O . GLN A 1 215 ? -20.789 3.112 19.127 1.00 81.94 215 GLN A O 1
ATOM 1653 N N . ARG A 1 216 ? -20.938 5.116 20.162 1.00 67.06 216 ARG A N 1
ATOM 1654 C CA . ARG A 1 216 ? -22.328 5.395 19.787 1.00 67.06 216 ARG A CA 1
ATOM 1655 C C . ARG A 1 216 ? -22.388 6.276 18.560 1.00 67.06 216 ARG A C 1
ATOM 1657 O O . ARG A 1 216 ? -21.914 7.430 18.656 1.00 67.06 216 ARG A O 1
#